Protein AF-A0A7X0MXD5-F1 (afdb_monomer_lite)

Foldseek 3Di:
DDPVVPVVVVVVVVVPVVVVVPPDPPLPVLLVLLVPQDQCLPPDPDPSSVVQVVVSVVQSVVCVVVSNDRQDHRQGDDLQDPPLPLSPDDADPDDDPVRLVVLVVVLVVLLVLLVVLQVVLVVCVVVVNPVVSLVSLVVNLVSLVVNLNSVVNNLSNLLVDPPPVVSLVVLVVVLVSLVVLLVVLQVVLVVCVVVVVLSSNLSSLQSNLSSLSSSLSSCVSVLVLVSNLVSLQSNLVSLVVQLVSDPDLVSNLSSLSSNLVSLCSSLVSVCSVPNGSPVSNVVSVVSVVVSHPDPDDDD

Secondary structure (DSSP, 8-state):
--THHHHHHHHHHHHHHHHGGG-----TTTHHHHTT-----TTS-HHHHHHHHHHHHHHHHHHHHTTT---S-----STT-TTSS-TT-PPPS---HHHHHHHHHHHHHHHHHHHHHHHHHHHHHHTT-HHHHHHHHHHHHHHHHHHHHHHHHHHHHHTT-S-HHHHHHHHHHHHHHHHHHHHHHHHHHHHHHHTT-HHHHHHHHHHHHHHHHHHHHHHHHTT-HHHHHHHHHHHHHHHHHHHHT---HHHHHHHHHHHHHHHHHHHHHHHHHHS--SHHHHHHHHHHHTTSPPPPPP-

Radius of gyration: 26.36 Å; chains: 1; bounding box: 80×55×88 Å

pLDDT: mean 74.37, std 17.74, range [36.28, 96.69]

Organism: NCBI:txid570281

Sequence (299 aa):
MSAQLRTALSLLQAGIFLALLNMPMAQAQDVQQCEKINCRCDGLWSTWGQACSEQENQLREQCVQNEGKISNYCRWQGQGAYPSVLGTLKPAKNFSAEQLEQARTAFQSKLWSMQQDFTSSQELYGQGDSKSAAALAKRVDRQADSAISQGLVLLAIHRQLEDEEARTAALAELRGALSDQENRFLAWSAAMGEQNNMKLSRRFSRYSGNQAEFQALLFDALGDFDSASRAWQRAANRAEQLMEASKKPRIWKFYRAQAASRYAKAATSERSLNGSGQGLAQQADDLWALSLPTPATPE

Structure (mmCIF, N/CA/C/O backbone):
data_AF-A0A7X0MXD5-F1
#
_entry.id   AF-A0A7X0MXD5-F1
#
loop_
_atom_site.group_PDB
_atom_site.id
_atom_site.type_symbol
_atom_site.label_atom_id
_atom_site.label_alt_id
_atom_site.label_comp_id
_atom_site.label_asym_id
_atom_site.label_entity_id
_atom_site.label_seq_id
_atom_site.pdbx_PDB_ins_code
_atom_site.Cartn_x
_atom_site.Cartn_y
_atom_site.Cartn_z
_atom_site.occupancy
_atom_site.B_iso_or_equiv
_atom_site.auth_seq_id
_atom_site.auth_comp_id
_atom_site.auth_asym_id
_atom_site.auth_atom_id
_atom_site.pdbx_PDB_model_num
ATOM 1 N N . MET A 1 1 ? 54.305 -29.314 63.984 1.00 50.69 1 MET A N 1
ATOM 2 C CA . MET A 1 1 ? 53.824 -29.334 62.580 1.00 50.69 1 MET A CA 1
ATOM 3 C C . MET A 1 1 ? 54.854 -28.617 61.716 1.00 50.69 1 MET A C 1
ATOM 5 O O . MET A 1 1 ? 55.430 -27.647 62.191 1.00 50.69 1 MET A O 1
ATOM 9 N N . SER A 1 2 ? 55.157 -29.130 60.523 1.00 46.72 2 SER A N 1
ATOM 10 C CA . SER A 1 2 ? 56.329 -28.740 59.719 1.00 46.72 2 SER A CA 1
ATOM 11 C C . SER A 1 2 ? 56.111 -27.488 58.854 1.00 46.72 2 SER A C 1
ATOM 13 O O . SER A 1 2 ? 55.003 -27.199 58.406 1.00 46.72 2 SER A O 1
ATOM 15 N N . ALA A 1 3 ? 57.193 -26.747 58.588 1.00 48.72 3 ALA A N 1
ATOM 16 C CA . ALA A 1 3 ? 57.152 -25.466 57.872 1.00 48.72 3 ALA A CA 1
ATOM 17 C C . ALA A 1 3 ? 56.725 -25.571 56.390 1.00 48.72 3 ALA A C 1
ATOM 19 O O . ALA A 1 3 ? 56.192 -24.609 55.840 1.00 48.72 3 ALA A O 1
ATOM 20 N N . GLN A 1 4 ? 56.899 -26.740 55.761 1.00 50.00 4 GLN A N 1
ATOM 21 C CA . GLN A 1 4 ? 56.574 -26.980 54.345 1.00 50.00 4 GLN A CA 1
ATOM 22 C C . GLN A 1 4 ? 55.077 -26.826 54.012 1.00 50.00 4 GLN A C 1
ATOM 24 O O . GLN A 1 4 ? 54.729 -26.565 52.866 1.00 50.00 4 GLN A O 1
ATOM 29 N N . LEU A 1 5 ? 54.186 -26.921 55.006 1.00 48.66 5 LEU A N 1
ATOM 30 C CA . LEU A 1 5 ? 52.739 -26.751 54.816 1.00 48.66 5 LEU A CA 1
ATOM 31 C C . LEU A 1 5 ? 52.294 -25.282 54.671 1.00 48.66 5 LEU A C 1
ATOM 33 O O . LEU A 1 5 ? 51.148 -25.035 54.307 1.00 48.66 5 LEU A O 1
ATOM 37 N N . ARG A 1 6 ? 53.167 -24.299 54.949 1.00 51.16 6 ARG A N 1
ATOM 38 C CA . ARG A 1 6 ? 52.810 -22.867 54.883 1.00 51.16 6 ARG A CA 1
ATOM 39 C C . ARG A 1 6 ? 53.096 -22.211 53.532 1.00 51.16 6 ARG A C 1
ATOM 41 O O . ARG A 1 6 ? 52.367 -21.305 53.153 1.00 51.16 6 ARG A O 1
ATOM 48 N N . THR A 1 7 ? 54.108 -22.661 52.791 1.00 52.09 7 THR A N 1
ATOM 49 C CA . THR A 1 7 ? 54.486 -22.067 51.492 1.00 52.09 7 THR A CA 1
ATOM 50 C C . THR A 1 7 ? 53.580 -22.488 50.335 1.00 52.09 7 THR A C 1
ATOM 52 O O . THR A 1 7 ? 53.394 -21.708 49.405 1.00 52.09 7 THR A O 1
ATOM 55 N N . ALA A 1 8 ? 52.970 -23.677 50.397 1.00 49.44 8 ALA A N 1
ATOM 56 C CA . ALA A 1 8 ? 52.051 -24.155 49.359 1.00 49.44 8 ALA A CA 1
ATOM 57 C C . ALA A 1 8 ? 50.755 -23.323 49.264 1.00 49.44 8 ALA A C 1
ATOM 59 O O . ALA A 1 8 ? 50.201 -23.166 48.179 1.00 49.44 8 ALA A O 1
ATOM 60 N N . LEU A 1 9 ? 50.282 -22.763 50.385 1.00 48.84 9 LEU A N 1
ATOM 61 C CA . LEU A 1 9 ? 49.015 -22.026 50.435 1.00 48.84 9 LEU A CA 1
ATOM 62 C C . LEU A 1 9 ? 49.131 -20.601 49.856 1.00 48.84 9 LEU A C 1
ATOM 64 O O . LEU A 1 9 ? 48.173 -20.088 49.281 1.00 48.84 9 LEU A O 1
ATOM 68 N N . SER A 1 10 ? 50.311 -19.978 49.955 1.00 50.03 10 SER A N 1
ATOM 69 C CA . SER A 1 10 ? 50.546 -18.589 49.528 1.00 50.03 10 SER A CA 1
ATOM 70 C C . SER A 1 10 ? 50.452 -18.382 48.012 1.00 50.03 10 SER A C 1
ATOM 72 O O . SER A 1 10 ? 50.005 -17.331 47.560 1.00 50.03 10 SER A O 1
ATOM 74 N N . LEU A 1 11 ? 50.852 -19.377 47.213 1.00 49.41 11 LEU A N 1
ATOM 75 C CA . LEU A 1 11 ? 50.828 -19.283 45.746 1.00 49.41 11 LEU A CA 1
ATOM 76 C C . LEU A 1 11 ? 49.406 -19.371 45.165 1.00 49.41 11 LEU A C 1
ATOM 78 O O . LEU A 1 11 ? 49.158 -18.875 44.068 1.00 49.41 11 LEU A O 1
ATOM 82 N N . LEU A 1 12 ? 48.459 -19.947 45.911 1.00 50.88 12 LEU A N 1
ATOM 83 C CA . LEU A 1 12 ? 47.083 -20.163 45.455 1.00 50.88 12 LEU A CA 1
ATOM 84 C C . LEU A 1 12 ? 46.217 -18.890 45.537 1.00 50.88 12 LEU A C 1
ATOM 86 O O . LEU A 1 12 ? 45.270 -18.747 44.770 1.00 50.88 12 LEU A O 1
ATOM 90 N N . GLN A 1 13 ? 46.567 -17.926 46.399 1.00 53.56 13 GLN A N 1
ATOM 91 C CA . GLN A 1 13 ? 45.859 -16.638 46.481 1.00 53.56 13 GLN A CA 1
ATOM 92 C C . GLN A 1 13 ? 46.282 -15.638 45.391 1.00 53.56 13 GLN A C 1
ATOM 94 O O . GLN A 1 13 ? 45.462 -14.830 44.957 1.00 53.56 13 GLN A O 1
ATOM 99 N N . ALA A 1 14 ? 47.526 -15.707 44.902 1.00 50.62 14 ALA A N 1
ATOM 100 C CA . ALA A 1 14 ? 48.030 -14.788 43.877 1.00 50.62 14 ALA A CA 1
ATOM 101 C C . ALA A 1 14 ? 47.388 -15.009 42.490 1.00 50.62 14 ALA A C 1
ATOM 103 O O . ALA A 1 14 ? 47.187 -14.052 41.745 1.00 50.62 14 ALA A O 1
ATOM 104 N N . GLY A 1 15 ? 47.030 -16.253 42.148 1.00 48.75 15 GLY A N 1
ATOM 105 C CA . GLY A 1 15 ? 46.443 -16.587 40.843 1.00 48.75 15 GLY A CA 1
ATOM 106 C C . GLY A 1 15 ? 44.996 -16.112 40.645 1.00 48.75 15 GLY A C 1
ATOM 107 O O . GLY A 1 15 ? 44.584 -15.861 39.516 1.00 48.75 15 GLY A O 1
ATOM 108 N N . ILE A 1 16 ? 44.223 -15.954 41.725 1.00 54.19 16 ILE A N 1
ATOM 109 C CA . ILE A 1 16 ? 42.775 -15.686 41.644 1.00 54.19 16 ILE A CA 1
ATOM 110 C C . ILE A 1 16 ? 42.481 -14.228 41.246 1.00 54.19 16 ILE A C 1
ATOM 112 O O . ILE A 1 16 ? 41.542 -13.970 40.495 1.00 54.19 16 ILE A O 1
ATOM 116 N N . PHE A 1 17 ? 43.304 -13.266 41.677 1.00 50.94 17 PHE A N 1
ATOM 117 C CA . PHE A 1 17 ? 43.063 -11.840 41.406 1.00 50.94 17 PHE A CA 1
ATOM 118 C C . PHE A 1 17 ? 43.271 -11.424 39.940 1.00 50.94 17 PHE A C 1
ATOM 120 O O . PHE A 1 17 ? 42.637 -10.475 39.485 1.00 50.94 17 PHE A O 1
ATOM 127 N N . LEU A 1 18 ? 44.104 -12.141 39.178 1.00 50.97 18 LEU A N 1
ATOM 128 C CA . LEU A 1 18 ? 44.342 -11.852 37.756 1.00 50.97 18 LEU A CA 1
ATOM 129 C C . LEU A 1 18 ? 43.263 -12.426 36.821 1.00 50.97 18 LEU A C 1
ATOM 131 O O . LEU A 1 18 ? 43.127 -11.953 35.695 1.00 50.97 18 LEU A O 1
ATOM 135 N N . ALA A 1 19 ? 42.452 -13.384 37.284 1.00 52.03 19 ALA A N 1
ATOM 136 C CA . ALA A 1 19 ? 41.344 -13.937 36.502 1.00 52.03 19 ALA A CA 1
ATOM 137 C C . ALA A 1 19 ? 40.127 -12.991 36.413 1.00 52.03 19 ALA A C 1
ATOM 139 O O . ALA A 1 19 ? 39.361 -13.061 35.455 1.00 52.03 19 ALA A O 1
ATOM 140 N N . LEU A 1 20 ? 39.951 -12.089 37.387 1.00 52.62 20 LEU A N 1
ATOM 141 C CA . LEU A 1 20 ? 38.765 -11.225 37.494 1.00 52.62 20 LEU A CA 1
ATOM 142 C C . LEU A 1 20 ? 38.843 -9.929 36.668 1.00 52.62 20 LEU A C 1
ATOM 144 O O . LEU A 1 20 ? 37.810 -9.323 36.399 1.00 52.62 20 LEU A O 1
ATOM 148 N N . LEU A 1 21 ? 40.036 -9.513 36.228 1.00 52.69 21 LEU A N 1
ATOM 149 C CA . LEU A 1 21 ? 40.219 -8.302 35.410 1.00 52.69 21 LEU A CA 1
ATOM 150 C C . LEU A 1 21 ? 40.026 -8.531 33.900 1.00 52.69 21 LEU A C 1
ATOM 152 O O . LEU A 1 21 ? 40.023 -7.568 33.141 1.00 52.69 21 LEU A O 1
ATOM 156 N N . ASN A 1 22 ? 39.824 -9.782 33.474 1.00 50.81 22 ASN A N 1
ATOM 157 C CA . ASN A 1 22 ? 39.543 -10.165 32.086 1.00 50.81 22 ASN A CA 1
ATOM 158 C C . ASN A 1 22 ? 38.105 -10.689 31.887 1.00 50.81 22 ASN A C 1
ATOM 160 O O . ASN A 1 22 ? 37.844 -11.448 30.955 1.00 50.81 22 ASN A O 1
ATOM 164 N N . MET A 1 23 ? 37.145 -10.257 32.715 1.00 52.44 23 MET A N 1
ATOM 165 C CA . MET A 1 23 ? 35.743 -10.266 32.284 1.00 52.44 23 MET A CA 1
ATOM 166 C C . MET A 1 23 ? 35.568 -9.212 31.177 1.00 52.44 23 MET A C 1
ATOM 168 O O . MET A 1 23 ? 35.753 -8.024 31.452 1.00 52.44 23 MET A O 1
ATOM 172 N N . PRO A 1 24 ? 35.222 -9.590 29.932 1.00 54.34 24 PRO A N 1
ATOM 173 C CA . PRO A 1 24 ? 34.975 -8.607 28.889 1.00 54.34 24 PRO A CA 1
ATOM 174 C C . PRO A 1 24 ? 33.714 -7.806 29.232 1.00 54.34 24 PRO A C 1
ATOM 176 O O . PRO A 1 24 ? 32.642 -8.383 29.408 1.00 54.34 24 PRO A O 1
ATOM 179 N N . MET A 1 25 ? 33.814 -6.473 29.268 1.00 50.66 25 MET A N 1
ATOM 180 C CA . MET A 1 25 ? 32.648 -5.577 29.331 1.00 50.66 25 MET A CA 1
ATOM 181 C C . MET A 1 25 ? 31.919 -5.535 27.977 1.00 50.66 25 MET A C 1
ATOM 183 O O . MET A 1 25 ? 31.857 -4.506 27.307 1.00 50.66 25 MET A O 1
ATOM 187 N N . ALA A 1 26 ? 31.397 -6.682 27.552 1.00 53.41 26 ALA A N 1
ATOM 188 C CA . ALA A 1 26 ? 30.556 -6.818 26.375 1.00 53.41 26 ALA A CA 1
ATOM 189 C C . ALA A 1 26 ? 29.066 -6.661 26.740 1.00 53.41 26 ALA A C 1
ATOM 191 O O . ALA A 1 26 ? 28.660 -6.846 27.884 1.00 53.41 26 ALA A O 1
ATOM 192 N N . GLN A 1 27 ? 28.246 -6.341 25.738 1.00 51.78 27 GLN A N 1
ATOM 193 C CA . GLN A 1 27 ? 26.778 -6.463 25.743 1.00 51.78 27 GLN A CA 1
ATOM 194 C C . GLN A 1 27 ? 25.940 -5.531 26.643 1.00 51.78 27 GLN A C 1
ATOM 196 O O . GLN A 1 27 ? 24.712 -5.607 26.622 1.00 51.78 27 GLN A O 1
ATOM 201 N N . ALA A 1 28 ? 26.536 -4.527 27.298 1.00 53.16 28 ALA A N 1
ATOM 202 C CA . ALA A 1 28 ? 25.763 -3.439 27.923 1.00 53.16 28 ALA A CA 1
ATOM 203 C C . ALA A 1 28 ? 24.952 -2.588 26.910 1.00 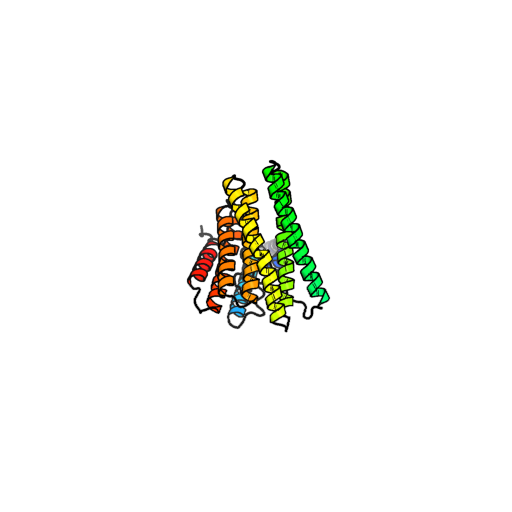53.16 28 ALA A C 1
ATOM 205 O O . ALA A 1 28 ? 23.983 -1.931 27.288 1.00 53.16 28 ALA A O 1
ATOM 206 N N . GLN A 1 29 ? 25.329 -2.592 25.624 1.00 53.44 29 GLN A N 1
ATOM 207 C CA . GLN A 1 29 ? 24.618 -1.872 24.553 1.00 53.44 29 GLN A CA 1
ATOM 208 C C . GLN A 1 29 ? 23.504 -2.698 23.887 1.00 53.44 29 GLN A C 1
ATOM 210 O O . GLN A 1 29 ? 22.590 -2.125 23.291 1.00 53.44 29 GLN A O 1
ATOM 215 N N . ASP A 1 30 ? 23.549 -4.025 24.003 1.00 53.88 30 ASP A N 1
ATOM 216 C CA . ASP A 1 30 ? 22.688 -4.927 23.233 1.00 53.88 30 ASP A CA 1
ATOM 217 C C . ASP A 1 30 ? 21.311 -5.119 23.887 1.00 53.88 30 ASP A C 1
ATOM 219 O O . ASP A 1 30 ? 20.291 -5.165 23.195 1.00 53.88 30 ASP A O 1
ATOM 223 N N . VAL A 1 31 ? 21.244 -5.078 25.224 1.00 55.50 31 VAL A N 1
ATOM 224 C CA . VAL A 1 31 ? 19.977 -5.082 25.987 1.00 55.50 31 VAL A CA 1
ATOM 225 C C . VAL A 1 31 ? 19.062 -3.921 25.557 1.00 55.50 31 VAL A C 1
ATOM 227 O O . VAL A 1 31 ? 17.863 -4.115 25.349 1.00 55.50 31 VAL A O 1
ATOM 230 N N . GLN A 1 32 ? 19.633 -2.739 25.284 1.00 59.31 32 GLN A N 1
ATOM 231 C CA . GLN A 1 32 ? 18.893 -1.570 24.788 1.00 59.31 32 GLN A CA 1
ATOM 232 C C . GLN A 1 32 ? 18.328 -1.734 23.362 1.00 59.31 32 GLN A C 1
ATOM 234 O O . GLN A 1 32 ? 17.568 -0.871 22.910 1.00 59.31 32 GLN A O 1
ATOM 239 N N . GLN A 1 33 ? 18.689 -2.770 22.594 1.00 55.94 33 GLN A N 1
ATOM 240 C CA . GLN A 1 33 ? 17.965 -3.101 21.354 1.00 55.94 33 GLN A CA 1
ATOM 241 C C . GLN A 1 33 ? 16.697 -3.910 21.644 1.00 55.94 33 GLN A C 1
ATOM 243 O O . GLN A 1 33 ? 15.671 -3.682 21.005 1.00 55.94 33 GLN A O 1
ATOM 248 N N . CYS A 1 34 ? 16.723 -4.769 22.660 1.00 63.56 34 CYS A N 1
ATOM 249 C CA . CYS A 1 34 ? 15.601 -5.629 23.032 1.00 63.56 34 CYS A CA 1
ATOM 250 C C . CYS A 1 34 ? 14.505 -4.879 23.794 1.00 63.56 34 CYS A C 1
ATOM 252 O O . CYS A 1 34 ? 13.320 -5.156 23.615 1.00 63.56 34 CYS A O 1
ATOM 254 N N . GLU A 1 35 ? 14.868 -3.839 24.547 1.00 68.38 35 GLU A N 1
ATOM 255 C CA . GLU A 1 35 ? 13.908 -2.901 25.145 1.00 68.38 35 GLU A CA 1
ATOM 256 C C . GLU A 1 35 ? 12.990 -2.225 24.104 1.00 68.38 35 GLU A C 1
ATOM 258 O O . GLU A 1 35 ? 11.861 -1.853 24.430 1.00 68.38 35 GLU A O 1
ATOM 263 N N . LYS A 1 36 ? 13.428 -2.125 22.838 1.00 57.16 36 LYS A N 1
ATOM 264 C CA . LYS A 1 36 ? 12.690 -1.484 21.731 1.00 57.16 36 LYS A CA 1
ATOM 265 C C . LYS A 1 36 ? 11.670 -2.401 21.043 1.00 57.16 36 LYS A C 1
ATOM 267 O O . LYS A 1 36 ? 10.926 -1.931 20.183 1.00 57.16 36 LYS A O 1
ATOM 272 N N . ILE A 1 37 ? 11.618 -3.685 21.398 1.00 56.34 37 ILE A N 1
ATOM 273 C CA . ILE A 1 37 ? 10.599 -4.619 20.906 1.00 56.34 37 ILE A CA 1
ATOM 274 C C . ILE A 1 37 ? 9.290 -4.323 21.635 1.00 56.34 37 ILE A C 1
ATOM 276 O O . ILE A 1 37 ? 9.164 -4.623 22.814 1.00 56.34 37 ILE A O 1
ATOM 280 N N . ASN A 1 38 ? 8.322 -3.721 20.943 1.00 62.22 38 ASN A N 1
ATOM 281 C CA . ASN A 1 38 ? 7.012 -3.406 21.505 1.00 62.22 38 ASN A CA 1
ATOM 282 C C . ASN A 1 38 ? 5.904 -3.697 20.482 1.00 62.22 38 ASN A C 1
ATOM 284 O O . ASN A 1 38 ? 5.914 -3.154 19.376 1.00 62.22 38 ASN A O 1
ATOM 288 N N . CYS A 1 39 ? 4.963 -4.559 20.859 1.00 59.28 39 CYS A N 1
ATOM 289 C CA . CYS A 1 39 ? 3.864 -5.054 20.037 1.00 59.28 39 CYS A CA 1
ATOM 290 C C . CYS A 1 39 ? 2.555 -4.273 20.242 1.00 59.28 39 CYS A C 1
ATOM 292 O O . CYS A 1 39 ? 1.627 -4.454 19.458 1.00 59.28 39 CYS A O 1
ATOM 294 N N . ARG A 1 40 ? 2.504 -3.356 21.226 1.00 47.84 40 ARG A N 1
ATOM 295 C CA . ARG A 1 40 ? 1.371 -2.442 21.502 1.00 47.84 40 ARG A CA 1
ATOM 296 C C . ARG A 1 40 ? 0.052 -3.170 21.771 1.00 47.84 40 ARG A C 1
ATOM 298 O O . ARG A 1 40 ? -0.955 -2.946 21.106 1.00 47.84 40 ARG A O 1
ATOM 305 N N . CYS A 1 41 ? 0.085 -4.026 22.780 1.00 52.88 41 CYS A N 1
ATOM 306 C CA . CYS A 1 41 ? -1.023 -4.898 23.154 1.00 52.88 41 CYS A CA 1
ATOM 307 C C . CYS A 1 41 ? -2.146 -4.170 23.918 1.00 52.88 41 CYS A C 1
ATOM 309 O O . CYS A 1 41 ? -3.293 -4.619 23.916 1.00 52.88 41 CYS A O 1
ATOM 311 N N . ASP A 1 42 ? -1.835 -3.014 24.512 1.00 43.62 42 ASP A N 1
ATOM 312 C CA . ASP A 1 42 ? -2.795 -2.141 25.190 1.00 43.62 42 ASP A CA 1
ATOM 313 C C . ASP A 1 42 ? -3.849 -1.603 24.210 1.00 43.62 42 ASP A C 1
ATOM 315 O O . ASP A 1 42 ? -3.552 -0.800 23.321 1.00 43.62 42 ASP A O 1
ATOM 319 N N . GLY A 1 43 ? -5.101 -2.027 24.396 1.00 37.28 43 GLY A N 1
ATOM 320 C CA . GLY A 1 43 ? -6.228 -1.695 23.516 1.00 37.28 43 GLY A CA 1
ATOM 321 C C . GLY A 1 43 ? -6.741 -2.869 22.677 1.00 37.28 43 GLY A C 1
ATOM 322 O O . GLY A 1 43 ? -7.771 -2.729 22.021 1.00 37.28 43 GLY A O 1
ATOM 323 N N . LEU A 1 44 ? -6.088 -4.035 22.725 1.00 43.53 44 LEU A N 1
ATOM 324 C CA . LEU A 1 44 ? -6.661 -5.283 22.220 1.00 43.53 44 LEU A CA 1
ATOM 325 C C . LEU A 1 44 ? -7.613 -5.889 23.263 1.00 43.53 44 LEU A C 1
ATOM 327 O O . LEU A 1 44 ? -7.275 -6.021 24.438 1.00 43.53 44 LEU A O 1
ATOM 331 N N . TRP A 1 45 ? -8.811 -6.279 22.827 1.00 37.56 45 TRP A N 1
ATOM 332 C CA . TRP A 1 45 ? -9.824 -6.912 23.674 1.00 37.56 45 TRP A CA 1
ATOM 333 C C . TRP A 1 45 ? -9.403 -8.282 24.240 1.00 37.56 45 TRP A C 1
ATOM 335 O O . TRP A 1 45 ? -8.847 -9.125 23.532 1.00 37.56 45 TRP A O 1
ATOM 345 N N . SER A 1 46 ? -9.710 -8.484 25.528 1.00 53.06 46 SER A N 1
ATOM 346 C CA . SER A 1 46 ? -9.602 -9.743 26.285 1.00 53.06 46 SER A CA 1
ATOM 347 C C . SER A 1 46 ? -8.366 -10.600 25.951 1.00 53.06 46 SER A C 1
ATOM 349 O O . SER A 1 46 ? -7.240 -10.218 26.270 1.00 53.06 46 SER A O 1
ATOM 351 N N . THR A 1 47 ? -8.557 -11.765 25.330 1.00 41.22 47 THR A N 1
ATOM 352 C CA . THR A 1 47 ? -7.506 -12.765 25.079 1.00 41.22 47 THR A CA 1
ATOM 353 C C . THR A 1 47 ? -6.448 -12.298 24.077 1.00 41.22 47 THR A C 1
ATOM 355 O O . THR A 1 47 ? -5.307 -12.757 24.136 1.00 41.22 47 THR A O 1
ATOM 358 N N . TRP A 1 48 ? -6.781 -11.350 23.195 1.00 43.97 48 TRP A N 1
ATOM 359 C CA . TRP A 1 48 ? -5.844 -10.806 22.206 1.00 43.97 48 TRP A CA 1
ATOM 360 C C . TRP A 1 48 ? -4.800 -9.882 22.836 1.00 43.97 48 TRP A C 1
ATOM 362 O O . TRP A 1 48 ? -3.665 -9.848 22.366 1.00 43.97 48 TRP A O 1
ATOM 372 N N . GLY A 1 49 ? -5.154 -9.175 23.916 1.00 50.03 49 GLY A N 1
ATOM 373 C CA . GLY A 1 49 ? -4.198 -8.388 24.699 1.00 50.03 49 GLY A CA 1
ATOM 374 C C . GLY A 1 49 ? -3.164 -9.279 25.386 1.00 50.03 49 GLY A C 1
ATOM 375 O O . GLY A 1 49 ? -1.966 -9.039 25.254 1.00 50.03 49 GLY A O 1
ATOM 376 N N . GLN A 1 50 ? -3.613 -10.356 26.040 1.00 54.22 50 GLN A N 1
ATOM 377 C CA . GLN A 1 50 ? -2.725 -11.302 26.722 1.00 54.22 50 GLN A CA 1
ATOM 378 C C . GLN A 1 50 ? -1.750 -11.988 25.751 1.00 54.22 50 GLN A C 1
ATOM 380 O O . GLN A 1 50 ? -0.539 -11.883 25.937 1.00 54.22 50 GLN A O 1
ATOM 385 N N . ALA A 1 51 ? -2.253 -12.620 24.687 1.00 47.62 51 ALA A N 1
ATOM 386 C CA . ALA A 1 51 ? -1.413 -13.344 23.729 1.00 47.62 51 ALA A CA 1
ATOM 387 C C . ALA A 1 51 ? -0.445 -12.421 22.960 1.00 47.62 51 ALA A C 1
ATOM 389 O O . ALA A 1 51 ? 0.672 -12.817 22.626 1.00 47.62 51 ALA A O 1
ATOM 390 N N . CYS A 1 52 ? -0.830 -11.161 22.722 1.00 56.91 52 CYS A N 1
ATOM 391 C CA . CYS A 1 52 ? 0.088 -10.149 22.206 1.00 56.91 52 CYS A CA 1
ATOM 392 C C . CYS A 1 52 ? 1.225 -9.853 23.201 1.00 56.91 52 CYS A C 1
ATOM 394 O O . CYS A 1 52 ? 2.385 -9.808 22.790 1.00 56.91 52 CYS A O 1
ATOM 396 N N . SER A 1 53 ? 0.923 -9.673 24.492 1.00 67.88 53 SER A N 1
ATOM 397 C CA . SER A 1 53 ? 1.928 -9.354 25.519 1.00 67.88 53 SER A CA 1
ATOM 398 C C . SER A 1 53 ? 2.877 -10.524 25.784 1.00 67.88 53 SER A C 1
ATOM 400 O O . SER A 1 53 ? 4.082 -10.324 25.925 1.00 67.88 53 SER A O 1
ATOM 402 N N . GLU A 1 54 ? 2.364 -11.755 25.778 1.00 65.44 54 GLU A N 1
ATOM 403 C CA . GLU A 1 54 ? 3.175 -12.979 25.824 1.00 65.44 54 GLU A CA 1
ATOM 404 C C . GLU A 1 54 ? 4.121 -13.056 24.613 1.00 65.44 54 GLU A C 1
ATOM 406 O O . GLU A 1 54 ? 5.315 -13.323 24.771 1.00 65.44 54 GLU A O 1
ATOM 411 N N . GLN A 1 55 ? 3.632 -12.718 23.412 1.00 61.69 55 GLN A N 1
ATOM 412 C CA . GLN A 1 55 ? 4.469 -12.643 22.216 1.00 61.69 55 GLN A CA 1
ATOM 413 C C . GLN A 1 55 ? 5.504 -11.504 22.284 1.00 61.69 55 GLN A C 1
ATOM 415 O O . GLN A 1 55 ? 6.630 -11.713 21.832 1.00 61.69 55 GLN A O 1
ATOM 420 N N . GLU A 1 56 ? 5.172 -10.332 22.842 1.00 67.88 56 GLU A N 1
ATOM 421 C CA . GLU A 1 56 ? 6.120 -9.225 23.057 1.00 67.88 56 GLU A CA 1
ATOM 422 C C . GLU A 1 56 ? 7.268 -9.658 23.975 1.00 67.88 56 GLU A C 1
ATOM 424 O O . GLU A 1 56 ? 8.437 -9.498 23.619 1.00 67.88 56 GLU A O 1
ATOM 429 N N . ASN A 1 57 ? 6.942 -10.266 25.116 1.00 81.19 57 ASN A N 1
ATOM 430 C CA . ASN A 1 57 ? 7.924 -10.721 26.098 1.00 81.19 57 ASN A CA 1
ATOM 431 C C . ASN A 1 57 ? 8.846 -11.803 25.520 1.00 81.19 57 ASN A C 1
ATOM 433 O O . ASN A 1 57 ? 10.066 -11.661 25.589 1.00 81.19 57 ASN A O 1
ATOM 437 N N . GLN A 1 58 ? 8.293 -12.804 24.830 1.00 67.62 58 GLN A N 1
ATOM 438 C CA . GLN A 1 58 ? 9.092 -13.843 24.174 1.00 67.62 58 GLN A CA 1
ATOM 439 C C . GLN A 1 58 ? 10.056 -13.266 23.115 1.00 67.62 58 GLN A C 1
ATOM 441 O O . GLN A 1 58 ? 11.178 -13.747 22.959 1.00 67.62 58 GLN A O 1
ATOM 446 N N . LEU A 1 59 ? 9.654 -12.215 22.390 1.00 64.69 59 LEU A N 1
ATOM 447 C CA . LEU A 1 59 ? 10.520 -11.538 21.418 1.00 64.69 59 LEU A CA 1
ATOM 448 C C . LEU A 1 59 ? 11.632 -10.721 22.101 1.00 64.69 59 LEU A C 1
ATOM 450 O O . LEU A 1 59 ? 12.764 -10.713 21.611 1.00 64.69 59 LEU A O 1
ATOM 454 N N . ARG A 1 60 ? 11.339 -10.072 23.238 1.00 77.81 60 ARG A N 1
ATOM 455 C CA . ARG A 1 60 ? 12.341 -9.394 24.083 1.00 77.81 60 ARG A CA 1
ATOM 456 C C . ARG A 1 60 ? 13.388 -10.391 24.592 1.00 77.81 60 ARG A C 1
ATOM 458 O O . ARG A 1 60 ? 14.581 -10.151 24.418 1.00 77.81 60 ARG A O 1
ATOM 465 N N . GLU A 1 61 ? 12.953 -11.525 25.139 1.00 80.50 61 GLU A N 1
ATOM 466 C CA . GLU A 1 61 ? 13.819 -12.611 25.625 1.00 80.50 61 GLU A CA 1
ATOM 467 C C . GLU A 1 61 ? 14.707 -13.187 24.513 1.00 80.50 61 GLU A C 1
ATOM 469 O O . GLU A 1 61 ? 15.929 -13.248 24.665 1.00 80.50 61 GLU A O 1
ATOM 474 N N . GLN A 1 62 ? 14.116 -13.537 23.362 1.00 66.56 62 GLN A N 1
ATOM 475 C CA . GLN A 1 62 ? 14.862 -14.036 22.202 1.00 66.56 62 GLN A CA 1
ATOM 476 C C . GLN A 1 62 ? 15.904 -13.025 21.715 1.00 66.56 62 GLN A C 1
ATOM 478 O O . GLN A 1 62 ? 17.004 -13.422 21.345 1.00 66.56 62 GLN A O 1
ATOM 483 N N . CYS A 1 63 ? 15.598 -11.728 21.724 1.00 75.69 63 CYS A N 1
ATOM 484 C CA . CYS A 1 63 ? 16.562 -10.698 21.350 1.00 75.69 63 CYS A CA 1
ATOM 485 C C . CYS A 1 63 ? 17.765 -10.647 22.306 1.00 75.69 63 CYS A C 1
ATOM 487 O O . CYS A 1 63 ? 18.900 -10.559 21.838 1.00 75.69 63 CYS A O 1
ATOM 489 N N . VAL A 1 64 ? 17.544 -10.750 23.625 1.00 83.00 64 VAL A N 1
ATOM 490 C CA . VAL A 1 64 ? 18.639 -10.748 24.615 1.00 83.00 64 VAL A CA 1
ATOM 491 C C . VAL A 1 64 ? 19.522 -11.984 24.425 1.00 83.00 64 VAL A C 1
ATOM 493 O O . VAL A 1 64 ? 20.743 -11.865 24.378 1.00 83.00 64 VAL A O 1
ATOM 496 N N . GLN A 1 65 ? 18.913 -13.153 24.207 1.00 78.81 65 GLN A N 1
ATOM 497 C CA . GLN A 1 65 ? 19.623 -14.403 23.903 1.00 78.81 65 GLN A CA 1
ATOM 498 C C . GLN A 1 65 ? 20.390 -14.366 22.566 1.00 78.81 65 GLN A C 1
ATOM 500 O O . GLN A 1 65 ? 21.353 -15.106 22.395 1.00 78.81 65 GLN A O 1
ATOM 505 N N . ASN A 1 66 ? 19.991 -13.504 21.624 1.00 72.19 66 ASN A N 1
ATOM 506 C CA . ASN A 1 66 ? 20.646 -13.307 20.326 1.00 72.19 66 ASN A CA 1
ATOM 507 C C . ASN A 1 66 ? 21.583 -12.078 20.306 1.00 72.19 66 ASN A C 1
ATOM 509 O O . ASN A 1 66 ? 21.812 -11.501 19.244 1.00 72.19 66 ASN A O 1
ATOM 513 N N . GLU A 1 67 ? 22.136 -11.658 21.450 1.00 81.38 67 GLU A N 1
ATOM 514 C CA . GLU A 1 67 ? 23.092 -10.537 21.536 1.00 81.38 67 GLU A CA 1
ATOM 515 C C . GLU A 1 67 ? 22.526 -9.233 20.929 1.00 81.38 67 GLU A C 1
ATOM 517 O O . GLU A 1 67 ? 23.136 -8.606 20.061 1.00 81.38 67 GLU A O 1
ATOM 522 N N . GLY A 1 68 ? 21.290 -8.873 21.294 1.00 62.56 68 GLY A N 1
ATOM 523 C CA . GLY A 1 68 ? 20.597 -7.680 20.786 1.00 62.56 68 GLY A CA 1
ATOM 524 C C . GLY A 1 68 ? 19.971 -7.842 19.395 1.00 62.56 68 GLY A C 1
ATOM 525 O O . GLY A 1 68 ? 19.186 -6.996 18.959 1.00 62.56 68 GLY A O 1
ATOM 526 N N . LYS A 1 69 ? 20.277 -8.927 18.672 1.00 64.44 69 LYS A N 1
ATOM 527 C CA . LYS A 1 69 ? 19.862 -9.113 17.274 1.00 64.44 69 LYS A CA 1
ATOM 528 C C . LYS A 1 69 ? 18.411 -9.588 17.215 1.00 64.44 69 LYS A C 1
ATOM 530 O O . LYS A 1 69 ? 18.108 -10.762 17.414 1.00 64.44 69 LYS A O 1
ATOM 535 N N . ILE A 1 70 ? 17.513 -8.663 16.880 1.00 55.41 70 ILE A N 1
ATOM 536 C CA . ILE A 1 70 ? 16.081 -8.926 16.675 1.00 55.41 70 ILE A CA 1
ATOM 537 C C . ILE A 1 70 ? 15.891 -9.962 15.550 1.00 55.41 70 ILE A C 1
ATOM 539 O O . ILE A 1 70 ? 16.046 -9.651 14.366 1.00 55.41 70 ILE A O 1
ATOM 543 N N . SER A 1 71 ? 15.559 -11.197 15.930 1.00 50.12 71 SER A N 1
ATOM 544 C CA . SER A 1 71 ? 15.437 -12.363 15.041 1.00 50.12 71 SER A CA 1
ATOM 545 C C . SER A 1 71 ? 14.025 -12.569 14.473 1.00 50.12 71 SER A C 1
ATOM 547 O O . SER A 1 71 ? 13.875 -13.110 13.377 1.00 50.12 71 SER A O 1
ATOM 549 N N . ASN A 1 72 ? 13.002 -12.103 15.194 1.00 48.12 72 ASN A N 1
ATOM 550 C CA . ASN A 1 72 ? 11.576 -12.239 14.889 1.00 48.12 72 ASN A CA 1
ATOM 551 C C . ASN A 1 72 ? 10.833 -10.906 15.144 1.00 48.12 72 ASN A C 1
ATOM 553 O O . ASN A 1 72 ? 11.392 -9.975 15.721 1.00 48.12 72 ASN A O 1
ATOM 557 N N . TYR A 1 73 ? 9.565 -10.807 14.728 1.00 55.22 73 TYR A N 1
ATOM 558 C CA . TYR A 1 73 ? 8.738 -9.598 14.867 1.00 55.22 73 TYR A CA 1
ATOM 559 C C . TYR A 1 73 ? 7.354 -9.911 15.453 1.00 55.22 73 TYR A C 1
ATOM 561 O O . TYR A 1 73 ? 6.861 -11.031 15.326 1.00 55.22 73 TYR A O 1
ATOM 569 N N . CYS A 1 74 ? 6.712 -8.898 16.043 1.00 54.34 74 CYS A N 1
ATOM 570 C CA . CYS A 1 74 ? 5.342 -8.963 16.555 1.00 54.34 74 CYS A CA 1
ATOM 571 C C . CYS A 1 74 ? 4.365 -9.460 15.477 1.00 54.34 74 CYS A C 1
ATOM 573 O O . CYS A 1 74 ? 4.228 -8.833 14.426 1.00 54.34 74 CYS A O 1
ATOM 575 N N . ARG A 1 75 ? 3.694 -10.590 15.735 1.00 46.41 75 ARG A N 1
ATOM 576 C CA . ARG A 1 75 ? 2.821 -11.263 14.756 1.00 46.41 75 ARG A CA 1
ATOM 577 C C . ARG A 1 75 ? 1.349 -10.854 14.813 1.00 46.41 75 ARG A C 1
ATOM 579 O O . ARG A 1 75 ? 0.673 -10.951 13.795 1.00 46.41 75 ARG A O 1
ATOM 586 N N . TRP A 1 76 ? 0.834 -10.482 15.984 1.00 45.34 76 TRP A N 1
ATOM 587 C CA . TRP A 1 76 ? -0.613 -10.400 16.216 1.00 45.34 76 TRP A CA 1
ATOM 588 C C . TRP A 1 76 ? -1.194 -9.035 15.835 1.00 45.34 76 TRP A C 1
ATOM 590 O O . TRP A 1 76 ? -0.574 -7.996 16.051 1.00 45.34 76 TRP A O 1
ATOM 600 N N . GLN A 1 77 ? -2.368 -9.058 15.198 1.00 48.34 77 GLN A N 1
ATOM 601 C CA . GLN A 1 77 ? -2.924 -7.919 14.468 1.00 48.34 77 GLN A CA 1
ATOM 602 C C . GLN A 1 77 ? -4.417 -7.732 14.762 1.00 48.34 77 GLN A C 1
ATOM 604 O O . GLN A 1 77 ? -5.213 -8.636 14.532 1.00 48.34 77 GLN A O 1
ATOM 609 N N . GLY A 1 78 ? -4.803 -6.526 15.185 1.00 36.28 78 GLY A N 1
ATOM 610 C CA . GLY A 1 78 ? -6.107 -5.964 14.815 1.00 36.28 78 GLY A CA 1
ATOM 611 C C . GLY A 1 78 ? -6.034 -5.304 13.428 1.00 36.28 78 GLY A C 1
ATOM 612 O O . GLY A 1 78 ? -4.990 -5.358 12.773 1.00 36.28 78 GLY A O 1
ATOM 613 N N . GLN A 1 79 ? -7.092 -4.594 13.011 1.00 37.62 79 GLN A N 1
ATOM 614 C CA . GLN A 1 79 ? -7.176 -3.870 11.720 1.00 37.62 79 GLN A CA 1
ATOM 615 C C . GLN A 1 79 ? -5.897 -3.067 11.345 1.00 37.62 79 GLN A C 1
ATOM 617 O O . GLN A 1 79 ? -5.541 -2.966 10.170 1.00 37.62 79 GLN A O 1
ATOM 622 N N . GLY A 1 80 ? -5.179 -2.503 12.329 1.00 39.41 80 GLY A N 1
ATOM 623 C CA . GLY A 1 80 ? -4.116 -1.507 12.120 1.00 39.41 80 GLY A CA 1
ATOM 624 C C . GLY A 1 80 ? -2.641 -1.953 12.131 1.00 39.41 80 GLY A C 1
ATOM 625 O O . GLY A 1 80 ? -1.780 -1.081 12.051 1.00 39.41 80 GLY A O 1
ATOM 626 N N . ALA A 1 81 ? -2.284 -3.237 12.259 1.00 36.47 81 ALA A N 1
ATOM 627 C CA . ALA A 1 81 ? -0.878 -3.617 12.518 1.00 36.47 81 ALA A CA 1
ATOM 628 C C . ALA A 1 81 ? 0.027 -3.751 11.263 1.00 36.47 81 ALA A C 1
ATOM 630 O O . ALA A 1 81 ? -0.401 -4.269 10.230 1.00 36.47 81 ALA A O 1
ATOM 631 N N . TYR A 1 82 ? 1.305 -3.343 11.374 1.00 38.66 82 TYR A N 1
ATOM 632 C CA . TYR A 1 82 ? 2.372 -3.600 10.379 1.00 38.66 82 TYR A CA 1
ATOM 633 C C . TYR A 1 82 ? 2.918 -5.050 10.507 1.00 38.66 82 TYR A C 1
ATOM 635 O O . TYR A 1 82 ? 2.761 -5.630 11.581 1.00 38.66 82 TYR A O 1
ATOM 643 N N . PRO A 1 83 ? 3.489 -5.704 9.459 1.00 37.56 83 PRO A N 1
ATOM 644 C CA . PRO A 1 83 ? 4.238 -5.161 8.316 1.00 37.56 83 PRO A CA 1
ATOM 645 C C . PRO A 1 83 ? 3.435 -4.851 7.040 1.00 37.56 83 PRO A C 1
ATOM 647 O O . PRO A 1 83 ? 4.006 -4.325 6.079 1.00 37.56 83 PRO A O 1
ATOM 650 N N . SER A 1 84 ? 2.117 -5.054 7.047 1.00 40.38 84 SER A N 1
ATOM 651 C CA . SER A 1 84 ? 1.178 -4.111 6.416 1.00 40.38 84 SER A CA 1
ATOM 652 C C . SER A 1 84 ? 1.224 -2.793 7.198 1.00 40.38 84 SER A C 1
ATOM 654 O O . SER A 1 84 ? 0.253 -2.494 7.903 1.00 40.38 84 SER A O 1
ATOM 656 N N . VAL A 1 85 ? 2.444 -2.156 7.165 1.00 39.44 85 VAL A N 1
ATOM 657 C CA . VAL A 1 85 ? 3.739 0.327 7.868 1.00 39.44 85 VAL A CA 1
ATOM 658 C C . VAL A 1 85 ? 3.067 1.529 8.716 1.00 39.44 85 VAL A C 1
ATOM 660 O O . VAL A 1 85 ? 3.328 1.643 9.914 1.00 39.44 85 VAL A O 1
ATOM 663 N N . LEU A 1 86 ? 2.249 2.383 8.069 1.00 42.69 86 LEU A N 1
ATOM 664 C CA . LEU A 1 86 ? 1.028 3.122 8.455 1.00 42.69 86 LEU A CA 1
ATOM 665 C C . LEU A 1 86 ? 0.387 2.901 9.856 1.00 42.69 86 LEU A C 1
ATOM 667 O O . LEU A 1 86 ? -0.448 3.698 10.271 1.00 42.69 86 LEU A O 1
ATOM 671 N N . GLY A 1 87 ? 0.735 1.861 10.614 1.00 38.81 87 GLY A N 1
ATOM 672 C CA . GLY A 1 87 ? 0.136 1.489 11.905 1.00 38.81 87 GLY A CA 1
ATOM 673 C C . GLY A 1 87 ? 0.573 2.332 13.113 1.00 38.81 87 GLY A C 1
ATOM 674 O O . GLY A 1 87 ? 0.578 1.837 14.240 1.00 38.81 87 GLY A O 1
ATOM 675 N N . THR A 1 88 ? 1.015 3.577 12.911 1.00 40.16 88 THR A N 1
ATOM 676 C CA . THR A 1 88 ? 1.671 4.394 13.954 1.00 40.16 88 THR A CA 1
ATOM 677 C C . THR A 1 88 ? 0.887 5.623 14.410 1.00 40.16 88 THR A C 1
ATOM 679 O O . THR A 1 88 ? 1.210 6.168 15.469 1.00 40.16 88 THR A O 1
ATOM 682 N N . LEU A 1 89 ? -0.144 6.045 13.673 1.00 41.94 89 LEU A N 1
ATOM 683 C CA . LEU A 1 89 ? -0.901 7.264 13.964 1.00 41.94 89 LEU A CA 1
ATOM 684 C C . LEU A 1 89 ? -1.936 7.056 15.077 1.00 41.94 89 LEU A C 1
ATOM 686 O O . LEU A 1 89 ? -3.046 6.583 14.846 1.00 41.94 89 LEU A O 1
ATOM 690 N N . LYS A 1 90 ? -1.584 7.491 16.292 1.00 44.50 90 LYS A N 1
ATOM 691 C CA . LYS A 1 90 ? -2.584 7.863 17.300 1.00 44.50 90 LYS A CA 1
ATOM 692 C C . LYS A 1 90 ? -3.188 9.218 16.887 1.00 44.50 90 LYS A C 1
ATOM 694 O O . LYS A 1 90 ? -2.405 10.142 16.661 1.00 44.50 90 LYS A O 1
AT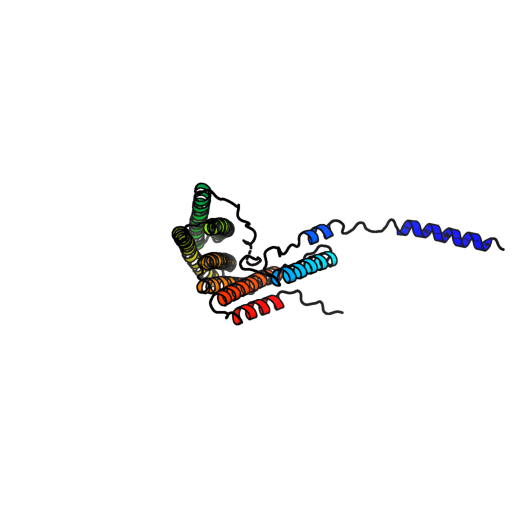OM 699 N N . PRO A 1 91 ? -4.521 9.371 16.791 1.00 46.59 91 PRO A N 1
ATOM 700 C CA . PRO A 1 91 ? -5.129 10.667 16.503 1.00 46.59 91 PRO A CA 1
ATOM 701 C C . PRO A 1 91 ? -4.801 11.691 17.599 1.00 46.59 91 PRO A C 1
ATOM 703 O O . PRO A 1 91 ? -4.745 11.340 18.782 1.00 46.59 91 PRO A O 1
ATOM 706 N N . ALA A 1 92 ? -4.663 12.966 17.228 1.00 50.94 92 ALA A N 1
ATOM 707 C CA . ALA A 1 92 ? -4.878 14.041 18.193 1.00 50.94 92 ALA A CA 1
ATOM 708 C C . ALA A 1 92 ? -6.353 14.011 18.638 1.00 50.94 92 ALA A C 1
ATOM 710 O O . ALA A 1 92 ? -7.225 13.576 17.884 1.00 50.94 92 ALA A O 1
ATOM 711 N N . LYS A 1 93 ? -6.644 14.425 19.878 1.00 54.81 93 LYS A N 1
ATOM 712 C CA . LYS A 1 93 ? -8.005 14.293 20.433 1.00 54.81 93 LYS A CA 1
ATOM 713 C C . LYS A 1 93 ? -9.024 15.298 19.891 1.00 54.81 93 LYS A C 1
ATOM 715 O O . LYS A 1 93 ? -10.206 15.056 20.069 1.00 54.81 93 LYS A O 1
ATOM 720 N N . ASN A 1 94 ? -8.569 16.376 19.256 1.00 65.81 94 ASN A N 1
ATOM 721 C CA . ASN A 1 94 ? -9.391 17.340 18.531 1.00 65.81 94 ASN A CA 1
ATOM 722 C C . ASN A 1 94 ? -8.605 17.789 17.292 1.00 65.81 94 ASN A C 1
ATOM 724 O O . ASN A 1 94 ? -7.404 18.046 17.408 1.00 65.81 94 ASN A O 1
ATOM 728 N N . PHE A 1 95 ? -9.282 17.945 16.157 1.00 72.19 95 PHE A N 1
ATOM 729 C CA . PHE A 1 95 ? -8.766 18.634 14.974 1.00 72.19 95 PHE A CA 1
ATOM 730 C C . PHE A 1 95 ? -9.737 19.756 14.594 1.00 72.19 95 PHE A C 1
ATOM 732 O O . PHE A 1 95 ? -10.951 19.569 14.665 1.00 72.19 95 PHE A O 1
ATOM 739 N N . SER A 1 96 ? -9.227 20.921 14.194 1.00 80.94 96 SER A N 1
ATOM 740 C CA . SER A 1 96 ? -10.078 21.983 13.645 1.00 80.94 96 SER A CA 1
ATOM 741 C C . SER A 1 96 ? -10.483 21.681 12.195 1.00 80.94 96 SER A C 1
ATOM 743 O O . SER A 1 96 ? -9.790 20.950 11.483 1.00 80.94 96 SER A O 1
ATOM 745 N N . ALA A 1 97 ? -11.569 22.298 11.716 1.00 81.25 97 ALA A N 1
ATOM 746 C CA . ALA A 1 97 ? -11.950 22.231 10.300 1.00 81.25 97 ALA A CA 1
ATOM 747 C C . ALA A 1 97 ? -10.827 22.739 9.369 1.00 81.25 97 ALA A C 1
ATOM 749 O O . ALA A 1 97 ? -10.620 22.199 8.286 1.00 81.25 97 ALA A O 1
ATOM 750 N N . GLU A 1 98 ? -10.047 23.723 9.828 1.00 84.12 98 GLU A N 1
ATOM 751 C CA . GLU A 1 98 ? -8.854 24.207 9.128 1.00 84.12 98 GLU A CA 1
ATOM 752 C C . GLU A 1 98 ? -7.777 23.115 9.018 1.00 84.12 98 GLU A C 1
ATOM 754 O O . GLU A 1 98 ? -7.221 22.909 7.946 1.00 84.12 98 GLU A O 1
ATOM 759 N N . GLN A 1 99 ? -7.508 22.366 10.094 1.00 81.31 99 GLN A N 1
ATOM 760 C CA . GLN A 1 99 ? -6.534 21.267 10.085 1.00 81.31 99 GLN A CA 1
ATOM 761 C C . GLN A 1 99 ? -6.982 20.094 9.201 1.00 81.31 99 GLN A C 1
ATOM 763 O O . GLN A 1 99 ? -6.138 19.463 8.562 1.00 81.31 99 GLN A O 1
ATOM 768 N N . LEU A 1 100 ? -8.290 19.822 9.125 1.00 82.25 100 LEU A N 1
ATOM 769 C CA . LEU A 1 100 ? -8.853 18.861 8.174 1.00 82.25 100 LEU A CA 1
ATOM 770 C C . LEU A 1 100 ? -8.597 19.301 6.725 1.00 82.25 100 LEU A C 1
ATOM 772 O O . LEU A 1 100 ? -8.058 18.523 5.940 1.00 82.25 100 LEU A O 1
ATOM 776 N N . GLU A 1 101 ? -8.922 20.546 6.371 1.00 85.81 101 GLU A N 1
ATOM 777 C CA . GLU A 1 101 ? -8.747 21.029 4.995 1.00 85.81 101 GLU A CA 1
ATOM 778 C C . GLU A 1 101 ? -7.260 21.209 4.627 1.00 85.81 101 GLU A C 1
ATOM 780 O O . GLU A 1 101 ? -6.848 20.842 3.528 1.00 85.81 101 GLU A O 1
ATOM 785 N N . GLN A 1 102 ? -6.400 21.622 5.566 1.00 85.19 102 GLN A N 1
ATOM 786 C CA . GLN A 1 102 ? -4.941 21.587 5.389 1.00 85.19 102 GLN A CA 1
ATOM 787 C C . GLN A 1 102 ? -4.439 20.160 5.098 1.00 85.19 102 GLN A C 1
ATOM 789 O O . GLN A 1 102 ? -3.628 19.965 4.189 1.00 85.19 102 GLN A O 1
ATOM 794 N N . ALA A 1 103 ? -4.926 19.148 5.828 1.00 84.00 103 ALA A N 1
ATOM 795 C CA . ALA A 1 103 ? -4.568 17.750 5.584 1.00 84.00 103 ALA A CA 1
ATOM 796 C C . ALA A 1 103 ? -5.091 17.243 4.226 1.00 84.00 103 ALA A C 1
ATOM 798 O O . ALA A 1 103 ? -4.372 16.519 3.530 1.00 84.00 103 ALA A O 1
ATOM 799 N N . ARG A 1 104 ? -6.297 17.661 3.816 1.00 86.69 104 ARG A N 1
ATOM 800 C CA . ARG A 1 104 ? -6.930 17.294 2.538 1.00 86.69 104 ARG A CA 1
ATOM 801 C C . ARG A 1 104 ? -6.178 17.896 1.360 1.00 86.69 104 ARG A C 1
ATOM 803 O O . ARG A 1 104 ? -5.724 17.157 0.489 1.00 86.69 104 ARG A O 1
ATOM 810 N N . THR A 1 105 ? -5.951 19.206 1.395 1.00 88.88 105 THR A N 1
ATOM 811 C CA . THR A 1 105 ? -5.135 19.939 0.422 1.00 88.88 105 THR A CA 1
ATOM 812 C C . THR A 1 105 ? -3.726 19.339 0.318 1.00 88.88 105 THR A C 1
ATOM 814 O O . THR A 1 105 ? -3.225 19.114 -0.786 1.00 88.88 105 THR A O 1
ATOM 817 N N . ALA A 1 106 ? -3.086 18.996 1.444 1.00 87.31 106 ALA A N 1
ATOM 818 C CA . ALA A 1 106 ? -1.767 18.364 1.435 1.00 87.31 106 ALA A CA 1
ATOM 819 C C . ALA A 1 106 ? -1.780 16.973 0.769 1.00 87.31 106 ALA A C 1
ATOM 821 O O . ALA A 1 106 ? -0.906 16.685 -0.052 1.00 87.31 106 ALA A O 1
ATOM 822 N N . PHE A 1 107 ? -2.775 16.136 1.077 1.00 87.62 107 PHE A N 1
ATOM 823 C CA . PHE A 1 107 ? -2.951 14.809 0.484 1.00 87.62 107 PHE A CA 1
ATOM 824 C C . PHE A 1 107 ? -3.233 14.876 -1.025 1.00 87.62 107 PHE A C 1
ATOM 826 O O . PHE A 1 107 ? -2.525 14.245 -1.813 1.00 87.62 107 PHE A O 1
ATOM 833 N N . GLN A 1 108 ? -4.207 15.692 -1.444 1.00 90.31 108 GLN A N 1
ATOM 834 C CA . GLN A 1 108 ? -4.538 15.920 -2.855 1.00 90.31 108 GLN A CA 1
ATOM 835 C C . GLN A 1 108 ? -3.316 16.448 -3.631 1.00 90.31 108 GLN A C 1
ATOM 837 O O . GLN A 1 108 ? -3.014 15.957 -4.720 1.00 90.31 108 GLN A O 1
ATOM 842 N N . SER A 1 109 ? -2.537 17.362 -3.037 1.00 91.00 109 SER A N 1
ATOM 843 C CA . SER A 1 109 ? -1.272 17.852 -3.604 1.00 91.00 109 SER A CA 1
ATOM 844 C C . SER A 1 109 ? -0.238 16.733 -3.807 1.00 91.00 109 SER A C 1
ATOM 846 O O . SER A 1 109 ? 0.428 16.696 -4.849 1.00 91.00 109 SER A O 1
ATOM 848 N N . LYS A 1 110 ? -0.121 15.767 -2.878 1.00 90.75 110 LYS A N 1
ATOM 849 C CA . LYS A 1 110 ? 0.738 14.585 -3.087 1.00 90.75 110 LYS A CA 1
ATOM 850 C C . LYS A 1 110 ? 0.219 13.673 -4.191 1.00 90.75 110 LYS A C 1
ATOM 852 O O . LYS A 1 110 ? 1.035 13.238 -5.000 1.00 90.75 110 LYS A O 1
ATOM 857 N N . LEU A 1 111 ? -1.087 13.400 -4.258 1.00 89.50 111 LEU A N 1
ATOM 858 C CA . LEU A 1 111 ? -1.656 12.572 -5.330 1.00 89.50 111 LEU A CA 1
ATOM 859 C C . LEU A 1 111 ? -1.428 13.204 -6.710 1.00 89.50 111 LEU A C 1
ATOM 861 O O . LEU A 1 111 ? -0.988 12.508 -7.625 1.00 89.50 111 LEU A O 1
ATOM 865 N N . TRP A 1 112 ? -1.643 14.517 -6.840 1.00 92.69 112 TRP A N 1
ATOM 866 C CA . TRP A 1 112 ? -1.399 15.270 -8.073 1.00 92.69 112 TRP A CA 1
ATOM 867 C C . TRP A 1 112 ? 0.083 15.265 -8.472 1.00 92.69 112 TRP A C 1
ATOM 869 O O . TRP A 1 112 ? 0.422 14.875 -9.589 1.00 92.69 112 TRP A O 1
ATOM 879 N N . SER A 1 113 ? 0.985 15.604 -7.542 1.00 93.38 113 SER A N 1
ATOM 880 C CA . SER A 1 113 ? 2.436 15.595 -7.790 1.00 93.38 113 SER A CA 1
ATOM 881 C C . SER A 1 113 ? 2.946 14.198 -8.163 1.00 93.38 113 SER A C 1
ATOM 883 O O . SER A 1 113 ? 3.802 14.066 -9.037 1.00 93.38 113 SER A O 1
ATOM 885 N N . MET A 1 114 ? 2.386 13.152 -7.551 1.00 92.56 114 MET A N 1
ATOM 886 C CA . MET A 1 114 ? 2.706 11.764 -7.867 1.00 92.56 114 MET A CA 1
ATOM 887 C C . MET A 1 114 ? 2.163 11.327 -9.231 1.00 92.56 114 MET A C 1
ATOM 889 O O . MET A 1 114 ? 2.840 10.584 -9.939 1.00 92.56 114 MET A O 1
ATOM 893 N N . GLN A 1 115 ? 0.978 11.796 -9.632 1.00 93.69 115 GLN A N 1
ATOM 894 C CA . GLN A 1 115 ? 0.449 11.557 -10.975 1.00 93.69 115 GLN A CA 1
ATOM 895 C C . GLN A 1 115 ? 1.299 12.263 -12.042 1.00 93.69 115 GLN A C 1
ATOM 897 O O . GLN A 1 115 ? 1.538 11.675 -13.093 1.00 93.69 115 GLN A O 1
ATOM 902 N N . GLN A 1 116 ? 1.814 13.467 -11.769 1.00 95.81 116 GLN A N 1
ATOM 903 C CA . GLN A 1 116 ? 2.742 14.165 -12.665 1.00 95.81 116 GLN A CA 1
ATOM 904 C C . GLN A 1 116 ? 4.081 13.415 -12.800 1.00 95.81 116 GLN A C 1
ATOM 906 O O . GLN A 1 116 ? 4.491 13.092 -13.915 1.00 95.81 116 GLN A O 1
ATOM 911 N N . ASP A 1 117 ? 4.732 13.071 -11.680 1.00 95.19 117 ASP A N 1
ATOM 912 C CA . ASP A 1 117 ? 5.988 12.301 -11.687 1.00 95.19 117 ASP A CA 1
ATOM 913 C C . ASP A 1 117 ? 5.815 10.900 -12.303 1.00 95.19 117 ASP A C 1
ATOM 915 O O . ASP A 1 117 ? 6.755 10.362 -12.892 1.00 95.19 117 ASP A O 1
ATOM 919 N N . PHE A 1 118 ? 4.618 10.310 -12.215 1.00 94.06 118 PHE A N 1
ATOM 920 C CA . PHE A 1 118 ? 4.276 9.077 -12.919 1.00 94.06 118 PHE A CA 1
ATOM 921 C C . PHE A 1 118 ? 4.161 9.286 -14.431 1.00 94.06 118 PHE A C 1
ATOM 923 O O . PHE A 1 118 ? 4.867 8.595 -15.162 1.00 94.06 118 PHE A O 1
ATOM 930 N N . THR A 1 119 ? 3.343 10.235 -14.906 1.00 95.31 119 THR A N 1
ATOM 931 C CA . THR A 1 119 ? 3.161 10.489 -16.348 1.00 95.31 119 THR A CA 1
ATOM 932 C C . THR A 1 119 ? 4.507 10.758 -17.024 1.00 95.31 119 THR A C 1
ATOM 934 O O . THR A 1 119 ? 4.868 10.061 -17.973 1.00 95.31 119 THR A O 1
ATOM 937 N N . SER A 1 120 ? 5.332 11.650 -16.466 1.00 96.38 120 SER A N 1
ATOM 938 C CA . SER A 1 120 ? 6.661 11.916 -17.029 1.00 96.38 120 SER A CA 1
ATOM 939 C C . SER A 1 120 ? 7.658 10.767 -16.849 1.00 96.38 120 SER A C 1
ATOM 941 O O . SER A 1 120 ? 8.625 10.665 -17.605 1.00 96.38 120 SER A O 1
ATOM 943 N N . SER A 1 121 ? 7.416 9.829 -15.924 1.00 93.75 121 SER A N 1
ATOM 944 C CA . SER A 1 121 ? 8.164 8.566 -15.881 1.00 93.75 121 SER A CA 1
ATOM 945 C C . SER A 1 121 ? 7.796 7.626 -17.032 1.00 93.75 121 SER A C 1
ATOM 947 O O . SER A 1 121 ? 8.618 6.771 -17.368 1.00 93.75 121 SER A O 1
ATOM 949 N N . GLN A 1 122 ? 6.596 7.736 -17.609 1.00 93.81 122 GLN A N 1
ATOM 950 C CA . GLN A 1 122 ? 6.201 6.990 -18.807 1.00 93.81 122 GLN A CA 1
ATOM 951 C C . GLN A 1 122 ? 6.782 7.652 -20.064 1.00 93.81 122 GLN A C 1
ATOM 953 O O . GLN A 1 122 ? 7.391 6.967 -20.883 1.00 93.81 122 GLN A O 1
ATOM 958 N N . GLU A 1 123 ? 6.679 8.982 -20.166 1.00 96.00 123 GLU A N 1
ATOM 959 C CA . GLU A 1 123 ? 7.205 9.789 -21.281 1.00 96.00 123 GLU A CA 1
ATOM 960 C C . GLU A 1 123 ? 8.714 9.579 -21.479 1.00 96.00 123 GLU A C 1
ATOM 962 O O . GLU A 1 123 ? 9.145 9.158 -22.553 1.00 96.00 123 GLU A O 1
ATOM 967 N N . LEU A 1 124 ? 9.520 9.784 -20.427 1.00 94.50 124 LEU A N 1
ATOM 968 C CA . LEU A 1 124 ? 10.977 9.604 -20.489 1.00 94.50 124 LEU A CA 1
ATOM 969 C C . LEU A 1 124 ? 11.375 8.159 -20.813 1.00 94.50 124 LEU A C 1
ATOM 971 O O . LEU A 1 124 ? 12.385 7.933 -21.476 1.00 94.50 124 LEU A O 1
ATOM 975 N N . TYR A 1 125 ? 10.584 7.173 -20.378 1.00 93.25 125 TYR A N 1
ATOM 976 C CA . TYR A 1 125 ? 10.847 5.774 -20.703 1.00 93.25 125 TYR A CA 1
ATOM 977 C C . TYR A 1 125 ? 10.558 5.466 -22.179 1.00 93.25 125 TYR A C 1
ATOM 979 O O . TYR A 1 125 ? 11.376 4.815 -22.826 1.00 93.25 125 TYR A O 1
ATOM 987 N N . GLY A 1 126 ? 9.460 5.995 -22.734 1.00 93.44 126 GLY A N 1
ATOM 988 C CA . GLY A 1 126 ? 9.150 5.905 -24.166 1.00 93.44 126 GLY A CA 1
ATOM 989 C C . GLY A 1 126 ? 10.167 6.628 -25.060 1.00 93.44 126 GLY A C 1
ATOM 990 O O . GLY A 1 126 ? 10.409 6.201 -26.183 1.00 93.44 126 GLY A O 1
ATOM 991 N N . GLN A 1 127 ? 10.826 7.668 -24.540 1.00 96.69 127 GLN A N 1
ATOM 992 C CA . GLN A 1 127 ? 11.955 8.358 -25.182 1.00 96.69 127 GLN A CA 1
ATOM 993 C C . GLN A 1 127 ? 13.302 7.615 -25.033 1.00 96.69 127 GLN A C 1
ATOM 995 O O . GLN A 1 127 ? 14.323 8.082 -25.534 1.00 96.69 127 GLN A O 1
ATOM 1000 N N . GLY A 1 128 ? 13.336 6.474 -24.336 1.00 93.44 128 GLY A N 1
ATOM 1001 C CA . GLY A 1 128 ? 14.544 5.677 -24.103 1.00 93.44 128 GLY A CA 1
ATOM 1002 C C . GLY A 1 128 ? 15.371 6.076 -22.871 1.00 93.44 128 GLY A C 1
ATOM 1003 O O . GLY A 1 128 ? 16.253 5.310 -22.468 1.00 93.44 128 GLY A O 1
ATOM 1004 N N . ASP A 1 129 ? 15.071 7.195 -22.196 1.00 94.56 129 ASP A N 1
ATOM 1005 C CA . ASP A 1 129 ? 15.725 7.580 -20.935 1.00 94.56 129 ASP A CA 1
ATOM 1006 C C . ASP A 1 129 ? 15.161 6.801 -19.732 1.00 94.56 129 ASP A C 1
ATOM 1008 O O . ASP A 1 129 ? 14.546 7.309 -18.786 1.00 94.56 129 ASP A O 1
ATOM 1012 N N . SER A 1 130 ? 15.461 5.505 -19.746 1.00 90.31 130 SER A N 1
ATOM 1013 C CA . SER A 1 130 ? 15.203 4.575 -18.649 1.00 90.31 130 SER A CA 1
ATOM 1014 C C . SER A 1 130 ? 15.899 4.954 -17.333 1.00 90.31 130 SER A C 1
ATOM 1016 O O . SER A 1 130 ? 15.484 4.486 -16.267 1.00 90.31 130 SER A O 1
ATOM 1018 N N . LYS A 1 131 ? 16.932 5.810 -17.365 1.00 91.81 131 LYS A N 1
ATOM 1019 C CA . LYS A 1 131 ? 17.661 6.272 -16.177 1.00 91.81 131 LYS A CA 1
ATOM 1020 C C . LYS A 1 131 ? 16.869 7.355 -15.450 1.00 91.81 131 LYS A C 1
ATOM 1022 O O . LYS A 1 131 ? 16.657 7.220 -14.242 1.00 91.81 131 LYS A O 1
ATOM 1027 N N . SER A 1 132 ? 16.402 8.376 -16.163 1.00 93.88 132 SER A N 1
ATOM 1028 C CA . SER A 1 132 ? 15.589 9.454 -15.593 1.00 93.88 132 SER A CA 1
ATOM 1029 C C . SER A 1 132 ? 14.174 8.979 -15.269 1.00 93.88 132 SER A C 1
ATOM 1031 O O . SER A 1 132 ? 13.688 9.269 -14.176 1.00 93.88 132 SER A O 1
ATOM 1033 N N . ALA A 1 133 ? 13.570 8.117 -16.097 1.00 92.31 133 ALA A N 1
ATOM 1034 C CA . ALA A 1 133 ? 12.335 7.414 -15.739 1.00 92.31 133 ALA A CA 1
ATOM 1035 C C . ALA A 1 133 ? 12.480 6.641 -14.411 1.00 92.31 133 ALA A C 1
ATOM 1037 O O . ALA A 1 133 ? 11.668 6.784 -13.499 1.00 92.31 133 ALA A O 1
ATOM 1038 N N . ALA A 1 134 ? 13.576 5.894 -14.217 1.00 89.38 134 ALA A N 1
ATOM 1039 C CA . ALA A 1 134 ? 13.843 5.211 -12.947 1.00 89.38 134 ALA A CA 1
ATOM 1040 C C . ALA A 1 134 ? 14.178 6.147 -11.767 1.00 89.38 134 ALA A C 1
ATOM 1042 O O . ALA A 1 134 ? 14.133 5.699 -10.616 1.00 89.38 134 ALA A O 1
ATOM 1043 N N . ALA A 1 135 ? 14.498 7.420 -12.020 1.00 92.06 135 ALA A N 1
ATOM 1044 C CA . ALA A 1 135 ? 14.613 8.448 -10.990 1.00 92.06 135 ALA A CA 1
ATOM 1045 C C . ALA A 1 135 ? 13.235 9.022 -10.612 1.00 92.06 135 ALA A C 1
ATOM 1047 O O . ALA A 1 135 ? 12.946 9.125 -9.418 1.00 92.06 135 ALA A O 1
ATOM 1048 N N . LEU A 1 136 ? 12.358 9.301 -11.585 1.00 93.38 136 LEU A N 1
ATOM 1049 C CA . LEU A 1 136 ? 10.976 9.736 -11.334 1.00 93.38 136 LEU A CA 1
ATOM 1050 C C . LEU A 1 136 ? 10.155 8.644 -10.639 1.00 93.38 136 LEU A C 1
ATOM 1052 O O . LEU A 1 136 ? 9.562 8.895 -9.594 1.00 93.38 136 LEU A O 1
ATOM 1056 N N . ALA A 1 137 ? 10.262 7.388 -11.079 1.00 90.31 137 ALA A N 1
ATOM 1057 C CA . ALA A 1 137 ? 9.682 6.236 -10.384 1.00 90.31 137 ALA A CA 1
ATOM 1058 C C . ALA A 1 137 ? 10.219 6.036 -8.946 1.00 90.31 137 ALA A C 1
ATOM 1060 O O . ALA A 1 137 ? 9.626 5.282 -8.174 1.00 90.31 137 ALA A O 1
ATOM 1061 N N . LYS A 1 138 ? 11.335 6.687 -8.569 1.00 89.38 138 LYS A N 1
ATOM 1062 C CA . LYS A 1 138 ? 11.872 6.765 -7.193 1.00 89.38 138 LYS A CA 1
ATOM 1063 C C . LYS A 1 138 ? 11.407 8.030 -6.435 1.00 89.38 138 LYS A C 1
ATOM 1065 O O . LYS A 1 138 ? 11.561 8.096 -5.215 1.00 89.38 138 LYS A O 1
ATOM 1070 N N . ARG A 1 139 ? 10.830 9.028 -7.112 1.00 91.12 139 ARG A N 1
ATOM 1071 C CA . ARG A 1 139 ? 10.085 10.133 -6.480 1.00 91.12 139 ARG A CA 1
ATOM 1072 C C . ARG A 1 139 ? 8.655 9.705 -6.157 1.00 91.12 139 ARG A C 1
ATOM 1074 O O . ARG A 1 139 ? 8.289 9.800 -4.987 1.00 91.12 139 ARG A O 1
ATOM 1081 N N . VAL A 1 140 ? 7.969 9.071 -7.117 1.00 89.88 140 VAL A N 1
ATOM 1082 C CA . VAL A 1 140 ? 6.677 8.373 -6.930 1.00 89.88 140 VAL A CA 1
ATOM 1083 C C . VAL A 1 140 ? 6.727 7.458 -5.701 1.00 89.88 140 VAL A C 1
ATOM 1085 O O . VAL A 1 140 ? 5.851 7.523 -4.856 1.00 89.88 140 VAL A O 1
ATOM 1088 N N . ASP A 1 141 ? 7.816 6.699 -5.533 1.00 81.88 141 ASP A N 1
ATOM 1089 C CA . ASP A 1 141 ? 8.119 5.854 -4.358 1.00 81.88 141 ASP A CA 1
ATOM 1090 C C . ASP A 1 141 ? 7.877 6.560 -3.014 1.00 81.88 141 ASP A C 1
ATOM 1092 O O . ASP A 1 141 ? 7.214 6.046 -2.121 1.00 81.88 141 ASP A O 1
ATOM 1096 N N . ARG A 1 142 ? 8.415 7.775 -2.888 1.00 83.94 142 ARG A N 1
ATOM 1097 C CA . ARG A 1 142 ? 8.415 8.570 -1.654 1.00 83.94 142 ARG A CA 1
ATOM 1098 C C . ARG A 1 142 ? 7.144 9.400 -1.519 1.00 83.94 142 ARG A C 1
ATOM 1100 O O . ARG A 1 142 ? 6.703 9.656 -0.403 1.00 83.94 142 ARG A O 1
ATOM 1107 N N . GLN A 1 143 ? 6.568 9.825 -2.643 1.00 86.69 143 GLN A N 1
ATOM 1108 C CA . GLN A 1 143 ? 5.268 10.486 -2.683 1.00 86.69 143 GLN A CA 1
ATOM 1109 C C . GLN A 1 143 ? 4.146 9.512 -2.310 1.00 86.69 143 GLN A C 1
ATOM 1111 O O . GLN A 1 143 ? 3.258 9.930 -1.586 1.00 86.69 143 GLN A O 1
ATOM 1116 N N . ALA A 1 144 ? 4.213 8.235 -2.704 1.00 82.94 144 ALA A N 1
ATOM 1117 C CA . ALA A 1 144 ? 3.239 7.205 -2.337 1.00 82.94 144 ALA A CA 1
ATOM 1118 C C . ALA A 1 144 ? 3.232 6.968 -0.823 1.00 82.94 144 ALA A C 1
ATOM 1120 O O . ALA A 1 144 ? 2.210 7.180 -0.173 1.00 82.94 144 ALA A O 1
ATOM 1121 N N . ASP A 1 145 ? 4.388 6.624 -0.246 1.00 78.50 145 ASP A N 1
ATOM 1122 C CA . ASP A 1 145 ? 4.514 6.403 1.200 1.00 78.50 145 ASP A CA 1
ATOM 1123 C C . ASP A 1 145 ? 4.113 7.670 2.000 1.00 78.50 145 ASP A C 1
ATOM 1125 O O . ASP A 1 145 ? 3.447 7.572 3.033 1.00 78.50 145 ASP A O 1
ATOM 1129 N N . SER A 1 146 ? 4.435 8.873 1.497 1.00 79.88 146 SER A N 1
ATOM 1130 C CA . SER A 1 146 ? 4.014 10.156 2.089 1.00 79.88 146 SER A CA 1
ATOM 1131 C C . SER A 1 146 ? 2.516 10.444 1.942 1.00 79.88 146 SER A C 1
ATOM 1133 O O . SER A 1 146 ? 1.927 10.981 2.878 1.00 79.88 146 SER A O 1
ATOM 1135 N N . ALA A 1 147 ? 1.913 10.149 0.789 1.00 82.69 147 ALA A N 1
ATOM 1136 C CA . ALA A 1 147 ? 0.501 10.400 0.517 1.00 82.69 147 ALA A CA 1
ATOM 1137 C C . ALA A 1 147 ? -0.355 9.488 1.385 1.00 82.69 147 ALA A C 1
ATOM 1139 O O . ALA A 1 147 ? -1.234 9.966 2.089 1.00 82.69 147 ALA A O 1
ATOM 1140 N N . ILE A 1 148 ? -0.043 8.191 1.422 1.00 78.94 148 ILE A N 1
ATOM 1141 C CA . ILE A 1 148 ? -0.779 7.248 2.261 1.00 78.94 148 ILE A CA 1
ATOM 1142 C C . ILE A 1 148 ? -0.627 7.635 3.741 1.00 78.94 148 ILE A C 1
ATOM 1144 O O . ILE A 1 148 ? -1.622 7.684 4.455 1.00 78.94 148 ILE A O 1
ATOM 1148 N N . SER A 1 149 ? 0.572 8.040 4.187 1.00 75.75 149 SER A N 1
ATOM 1149 C CA . SER A 1 149 ? 0.774 8.550 5.555 1.00 75.75 149 SER A CA 1
ATOM 1150 C C . SER A 1 149 ? -0.133 9.743 5.905 1.00 75.75 149 SER A C 1
ATOM 1152 O O . SER A 1 149 ? -0.608 9.832 7.032 1.00 75.75 149 SER A O 1
ATOM 1154 N N . GLN A 1 150 ? -0.409 10.642 4.953 1.00 78.38 150 GLN A N 1
ATOM 1155 C CA . GLN A 1 150 ? -1.362 11.750 5.128 1.00 78.38 150 GLN A CA 1
ATOM 1156 C C . GLN A 1 150 ? -2.825 11.292 5.025 1.00 78.38 150 GLN A C 1
ATOM 1158 O O . GLN A 1 150 ? -3.673 11.761 5.780 1.00 78.38 150 GLN A O 1
ATOM 1163 N N . GLY A 1 151 ? -3.120 10.335 4.147 1.00 79.38 151 GLY A N 1
ATOM 1164 C CA . GLY A 1 151 ? -4.447 9.747 3.986 1.00 79.38 151 GLY A CA 1
ATOM 1165 C C . GLY A 1 151 ? -4.946 9.032 5.245 1.00 79.38 151 GLY A C 1
ATOM 1166 O O . GLY A 1 151 ? -6.133 9.076 5.546 1.00 79.38 151 GLY A O 1
ATOM 1167 N N . LEU A 1 152 ? -4.048 8.450 6.042 1.00 75.69 152 LEU A N 1
ATOM 1168 C CA . LEU A 1 152 ? -4.374 7.931 7.376 1.00 75.69 152 LEU A CA 1
ATOM 1169 C C . LEU A 1 152 ? -4.728 9.028 8.382 1.00 75.69 152 LEU A C 1
ATOM 1171 O O . LEU A 1 152 ? -5.565 8.801 9.250 1.00 75.69 152 LEU A O 1
ATOM 1175 N N . VAL A 1 153 ? -4.068 10.192 8.309 1.00 75.00 153 VAL A N 1
ATOM 1176 C CA . VAL A 1 153 ? -4.401 11.338 9.169 1.00 75.00 153 VAL A CA 1
ATOM 1177 C C . VAL A 1 153 ? -5.810 11.804 8.822 1.00 75.00 153 VAL A C 1
ATOM 1179 O O . VAL A 1 153 ? -6.631 11.943 9.720 1.00 75.00 153 VAL A O 1
ATOM 1182 N N . LEU A 1 154 ? -6.131 11.920 7.531 1.00 79.69 154 LEU A N 1
ATOM 1183 C CA . LEU A 1 154 ? -7.498 12.171 7.069 1.00 79.69 154 LEU A CA 1
ATOM 1184 C C . LEU A 1 154 ? -8.479 11.102 7.553 1.00 79.69 154 LEU A C 1
ATOM 1186 O O . LEU A 1 154 ? -9.507 11.446 8.119 1.00 79.69 154 LEU A O 1
ATOM 1190 N N . LEU A 1 155 ? -8.154 9.815 7.414 1.00 80.88 155 LEU 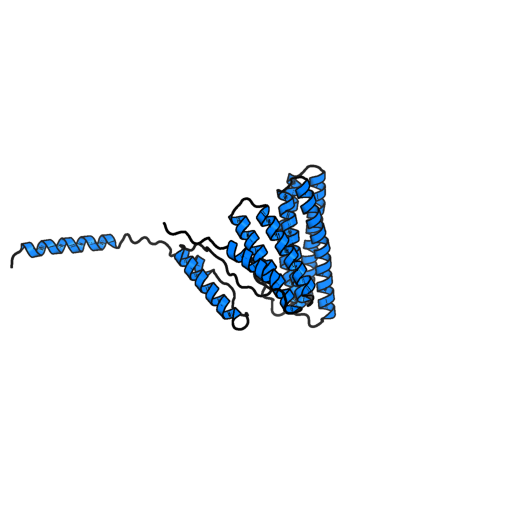A N 1
ATOM 1191 C CA . LEU A 1 155 ? -8.989 8.715 7.902 1.00 80.88 155 LEU A CA 1
ATOM 1192 C C . LEU A 1 155 ? -9.245 8.800 9.417 1.00 80.88 155 LEU A C 1
ATOM 1194 O O . LEU A 1 155 ? -10.362 8.566 9.873 1.00 80.88 155 LEU A O 1
ATOM 1198 N N . ALA A 1 156 ? -8.224 9.167 10.193 1.00 74.88 156 ALA A N 1
ATOM 1199 C CA . ALA A 1 156 ? -8.319 9.376 11.632 1.00 74.88 156 ALA A CA 1
ATOM 1200 C C . ALA A 1 156 ? -9.181 10.596 12.001 1.00 74.88 156 ALA A C 1
ATOM 1202 O O . ALA A 1 156 ? -9.925 10.516 12.976 1.00 74.88 156 ALA A O 1
ATOM 1203 N N . ILE A 1 157 ? -9.120 11.686 11.226 1.00 75.69 157 ILE A N 1
ATOM 1204 C CA . ILE A 1 157 ? -9.980 12.866 11.406 1.00 75.69 157 ILE A CA 1
ATOM 1205 C C . ILE A 1 157 ? -11.425 12.543 11.002 1.00 75.69 157 ILE A C 1
ATOM 1207 O O . ILE A 1 157 ? -12.348 12.808 11.762 1.00 75.69 157 ILE A O 1
ATOM 1211 N N . HIS A 1 158 ? -11.644 11.910 9.847 1.00 79.88 158 HIS A N 1
ATOM 1212 C CA . HIS A 1 158 ? -12.978 11.535 9.372 1.00 79.88 158 HIS A CA 1
ATOM 1213 C C . HIS A 1 158 ? -13.680 10.545 10.314 1.00 79.88 158 HIS A C 1
ATOM 1215 O O . HIS A 1 158 ? -14.888 10.651 10.503 1.00 79.88 158 HIS A O 1
ATOM 1221 N N . ARG A 1 159 ? -12.941 9.646 10.984 1.00 75.88 159 ARG A N 1
ATOM 1222 C CA . ARG A 1 159 ? -13.469 8.784 12.062 1.00 75.88 159 ARG A CA 1
ATOM 1223 C C . ARG A 1 159 ? -13.862 9.548 13.347 1.00 75.88 159 ARG A C 1
ATOM 1225 O O . ARG A 1 159 ? -14.475 8.940 14.217 1.00 75.88 159 ARG A O 1
ATOM 1232 N N . GLN A 1 160 ? -13.535 10.839 13.478 1.00 76.75 160 GLN A N 1
ATOM 1233 C CA . GLN A 1 160 ? -13.989 11.727 14.565 1.00 76.75 160 GLN A CA 1
ATOM 1234 C C . GLN A 1 160 ? -15.153 12.652 14.157 1.00 76.75 160 GLN A C 1
ATOM 1236 O O . GLN A 1 160 ? -15.675 13.363 15.010 1.00 76.75 160 GLN A O 1
ATOM 1241 N N . LEU A 1 161 ? -15.564 12.672 12.882 1.00 76.62 161 LEU A N 1
ATOM 1242 C CA . LEU A 1 161 ? -16.690 13.496 12.437 1.00 76.62 161 LEU A CA 1
ATOM 1243 C C . LEU A 1 161 ? -18.024 12.863 12.849 1.00 76.62 161 LEU A C 1
ATOM 1245 O O . LEU A 1 161 ? -18.307 11.713 12.502 1.00 76.62 161 LEU A O 1
ATOM 1249 N N . GLU A 1 162 ? -18.846 13.649 13.547 1.00 80.44 162 GLU A N 1
ATOM 1250 C CA . GLU A 1 162 ? -20.227 13.303 13.914 1.00 80.44 162 GLU A CA 1
ATOM 1251 C C . GLU A 1 162 ? -21.151 13.268 12.682 1.00 80.44 162 GLU A C 1
ATOM 1253 O O . GLU A 1 162 ? -22.067 12.452 12.622 1.00 80.44 162 GLU A O 1
ATOM 1258 N N . ASP A 1 163 ? -20.863 14.097 11.673 1.00 86.94 163 ASP A N 1
ATOM 1259 C CA . ASP A 1 163 ? -21.543 14.104 10.375 1.00 86.94 163 ASP A CA 1
ATOM 1260 C C . ASP A 1 163 ? -21.151 12.867 9.544 1.00 86.94 163 ASP A C 1
ATOM 1262 O O . ASP A 1 163 ? -20.060 12.782 8.967 1.00 86.94 163 ASP A O 1
ATOM 1266 N N . GLU A 1 164 ? -22.056 11.889 9.503 1.00 86.81 164 GLU A N 1
ATOM 1267 C CA . GLU A 1 164 ? -21.898 10.646 8.750 1.00 86.81 164 GLU A CA 1
ATOM 1268 C C . GLU A 1 164 ? -21.977 10.840 7.227 1.00 86.81 164 GLU A C 1
ATOM 1270 O O . GLU A 1 164 ? -21.295 10.117 6.495 1.00 86.81 164 GLU A O 1
ATOM 1275 N N . GLU A 1 165 ? -22.734 11.821 6.727 1.00 89.06 165 GLU A N 1
ATOM 1276 C CA . GLU A 1 165 ? -22.861 12.067 5.286 1.00 89.06 165 GLU A CA 1
ATOM 1277 C C . GLU A 1 165 ? -21.573 12.698 4.744 1.00 89.06 165 GLU A C 1
ATOM 1279 O O . GLU A 1 165 ? -20.964 12.163 3.8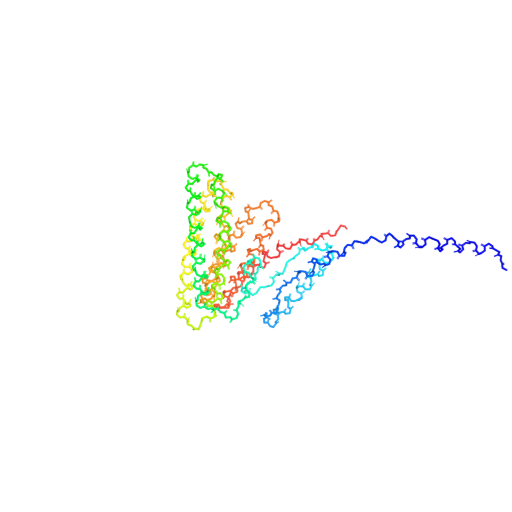12 1.00 89.06 165 GLU A O 1
ATOM 1284 N N . ALA A 1 166 ? -21.077 13.756 5.394 1.00 84.94 166 ALA A N 1
ATOM 1285 C CA . ALA A 1 166 ? -19.804 14.385 5.047 1.00 84.94 166 ALA A CA 1
ATOM 1286 C C . ALA A 1 166 ? -18.617 13.419 5.216 1.00 84.94 166 ALA A C 1
ATOM 1288 O O . ALA A 1 166 ? -17.724 13.380 4.362 1.00 84.94 166 ALA A O 1
ATOM 1289 N N . ARG A 1 167 ? -18.620 12.588 6.272 1.00 86.69 167 ARG A N 1
ATOM 1290 C CA . ARG A 1 167 ? -17.648 11.495 6.460 1.00 86.69 167 ARG A CA 1
ATOM 1291 C C . ARG A 1 167 ? -17.675 10.521 5.283 1.00 86.69 167 ARG A C 1
ATOM 1293 O O . ARG A 1 167 ? -16.624 10.218 4.718 1.00 86.69 167 ARG A O 1
ATOM 1300 N N . THR A 1 168 ? -18.858 10.050 4.900 1.00 88.44 168 THR A N 1
ATOM 1301 C CA . THR A 1 168 ? -19.033 9.063 3.825 1.00 88.44 168 THR A CA 1
ATOM 1302 C C . THR A 1 168 ? -18.614 9.625 2.470 1.00 88.44 168 THR A C 1
ATOM 1304 O O . THR A 1 168 ? -17.857 8.976 1.745 1.00 88.44 168 THR A O 1
ATOM 1307 N N . ALA A 1 169 ? -19.028 10.854 2.150 1.00 88.19 169 ALA A N 1
ATOM 1308 C CA . ALA A 1 169 ? -18.663 11.538 0.914 1.00 88.19 169 ALA A CA 1
ATOM 1309 C C . ALA A 1 169 ? -17.143 11.749 0.795 1.00 88.19 169 ALA A C 1
ATOM 1311 O O . ALA A 1 169 ? -16.553 11.414 -0.234 1.00 88.19 169 ALA A O 1
ATOM 1312 N N . ALA A 1 170 ? -16.487 12.228 1.858 1.00 86.81 170 ALA A N 1
ATOM 1313 C CA . ALA A 1 170 ? -15.043 12.453 1.854 1.00 86.81 170 ALA A CA 1
ATOM 1314 C C . ALA A 1 170 ? -14.245 11.143 1.721 1.00 86.81 170 ALA A C 1
ATOM 1316 O O . ALA A 1 170 ? -13.328 11.054 0.905 1.00 86.81 170 ALA A O 1
ATOM 1317 N N . LEU A 1 171 ? -14.618 10.086 2.453 1.00 88.69 171 LEU A N 1
ATOM 1318 C CA . LEU A 1 171 ? -13.971 8.774 2.320 1.00 88.69 171 LEU A CA 1
ATOM 1319 C C . LEU A 1 171 ? -14.186 8.160 0.921 1.00 88.69 171 LEU A C 1
ATOM 1321 O O . LEU A 1 171 ? -13.282 7.504 0.395 1.00 88.69 171 LEU A O 1
ATOM 1325 N N . ALA A 1 172 ? -15.335 8.411 0.284 1.00 89.12 172 ALA A N 1
ATOM 1326 C CA . ALA A 1 172 ? -15.608 7.986 -1.088 1.00 89.12 172 ALA A CA 1
ATOM 1327 C C . ALA A 1 172 ? -14.778 8.755 -2.141 1.00 89.12 172 ALA A C 1
ATOM 1329 O O . ALA A 1 172 ? -14.291 8.121 -3.082 1.00 89.12 172 ALA A O 1
ATOM 1330 N N . GLU A 1 173 ? -14.563 10.068 -1.970 1.00 89.06 173 GLU A N 1
ATOM 1331 C CA . GLU A 1 173 ? -13.646 10.884 -2.792 1.00 89.06 173 GLU A CA 1
ATOM 1332 C C . GLU A 1 173 ? -12.216 10.331 -2.718 1.00 89.06 173 GLU A C 1
ATOM 1334 O O . GLU A 1 173 ? -11.610 10.014 -3.748 1.00 89.06 173 GLU A O 1
ATOM 1339 N N . LEU A 1 174 ? -11.703 10.150 -1.493 1.00 87.88 174 LEU A N 1
ATOM 1340 C CA . LEU A 1 174 ? -10.363 9.613 -1.241 1.00 87.88 174 LEU A CA 1
ATOM 1341 C C . LEU A 1 174 ? -10.194 8.240 -1.908 1.00 87.88 174 LEU A C 1
ATOM 1343 O O . LEU A 1 174 ? -9.217 8.019 -2.623 1.00 87.88 174 LEU A O 1
ATOM 1347 N N . ARG A 1 175 ? -11.172 7.339 -1.740 1.00 90.00 175 ARG A N 1
ATOM 1348 C CA . ARG A 1 175 ? -11.188 6.014 -2.376 1.00 90.00 175 ARG A CA 1
ATOM 1349 C C . ARG A 1 175 ? -11.092 6.110 -3.901 1.00 90.00 175 ARG A C 1
ATOM 1351 O O . ARG A 1 175 ? -10.253 5.429 -4.484 1.00 90.00 175 ARG A O 1
ATOM 1358 N N . GLY A 1 176 ? -11.915 6.949 -4.537 1.00 88.88 176 GLY A N 1
ATOM 1359 C CA . GLY A 1 176 ? -11.958 7.083 -5.998 1.00 88.88 176 GLY A CA 1
ATOM 1360 C C . GLY A 1 176 ? -10.607 7.482 -6.597 1.00 88.88 176 GLY A C 1
ATOM 1361 O O . GLY A 1 176 ? -10.100 6.803 -7.492 1.00 88.88 176 GLY A O 1
ATOM 1362 N N . ALA A 1 177 ? -9.972 8.516 -6.036 1.00 87.56 177 ALA A N 1
ATOM 1363 C CA . ALA A 1 177 ? -8.661 8.991 -6.487 1.00 87.56 177 ALA A CA 1
ATOM 1364 C C . ALA A 1 177 ? -7.556 7.916 -6.381 1.00 87.56 177 ALA A C 1
ATOM 1366 O O . ALA A 1 177 ? -6.638 7.869 -7.203 1.00 87.56 177 ALA A O 1
ATOM 1367 N N . LEU A 1 178 ? -7.650 7.029 -5.385 1.00 88.31 178 LEU A N 1
ATOM 1368 C CA . LEU A 1 178 ? -6.688 5.950 -5.151 1.00 88.31 178 LEU A CA 1
ATOM 1369 C C . LEU A 1 178 ? -6.935 4.727 -6.041 1.00 88.31 178 LEU A C 1
ATOM 1371 O O . LEU A 1 178 ? -5.969 4.067 -6.426 1.00 88.31 178 LEU A O 1
ATOM 1375 N N . SER A 1 179 ? -8.190 4.420 -6.382 1.00 90.00 179 SER A N 1
ATOM 1376 C CA . SER A 1 179 ? -8.534 3.316 -7.289 1.00 90.00 179 SER A CA 1
ATOM 1377 C C . SER A 1 179 ? -8.050 3.581 -8.716 1.00 90.00 179 SER A C 1
ATOM 1379 O O . SER A 1 179 ? -7.393 2.724 -9.311 1.00 90.00 179 SER A O 1
ATOM 1381 N N . ASP A 1 180 ? -8.267 4.790 -9.239 1.00 89.56 180 ASP A N 1
ATOM 1382 C CA . ASP A 1 180 ? -7.733 5.212 -10.543 1.00 89.56 180 ASP A CA 1
ATOM 1383 C C . ASP A 1 180 ? -6.203 5.105 -10.601 1.00 89.56 180 ASP A C 1
ATOM 1385 O O . ASP A 1 180 ? -5.624 4.675 -11.604 1.00 89.56 180 ASP A O 1
ATOM 1389 N N . GLN A 1 181 ? -5.532 5.469 -9.507 1.00 89.06 181 GLN A N 1
ATOM 1390 C CA . GLN A 1 181 ? -4.079 5.445 -9.426 1.00 89.06 181 GLN A CA 1
ATOM 1391 C C . GLN A 1 181 ? -3.510 4.029 -9.220 1.00 89.06 181 GLN A C 1
ATOM 1393 O O . GLN A 1 181 ? -2.488 3.702 -9.827 1.00 89.06 181 GLN A O 1
ATOM 1398 N N . GLU A 1 182 ? -4.178 3.157 -8.451 1.00 91.06 182 GLU A N 1
ATOM 1399 C CA . GLU A 1 182 ? -3.835 1.728 -8.370 1.00 91.06 182 GLU A CA 1
ATOM 1400 C C . GLU A 1 182 ? -3.883 1.087 -9.762 1.00 91.06 182 GLU A C 1
ATOM 1402 O O . GLU A 1 182 ? -2.925 0.423 -10.162 1.00 91.06 182 GLU A O 1
ATOM 1407 N N . ASN A 1 183 ? -4.955 1.337 -10.521 1.00 91.44 183 ASN A N 1
ATOM 1408 C CA . ASN A 1 183 ? -5.148 0.794 -11.865 1.00 91.44 183 ASN A CA 1
ATOM 1409 C C . ASN A 1 183 ? -4.059 1.268 -12.845 1.00 91.44 183 ASN A C 1
ATOM 1411 O O . ASN A 1 183 ? -3.485 0.454 -13.573 1.00 91.44 183 ASN A O 1
ATOM 1415 N N . ARG A 1 184 ? -3.702 2.562 -12.819 1.00 91.31 184 ARG A N 1
ATOM 1416 C CA . ARG A 1 184 ? -2.602 3.126 -13.631 1.00 91.31 184 ARG A CA 1
ATOM 1417 C C . ARG A 1 184 ? -1.247 2.501 -13.281 1.00 91.31 184 ARG A C 1
ATOM 1419 O O . ARG A 1 184 ? -0.503 2.104 -14.180 1.00 91.31 184 ARG A O 1
ATOM 1426 N N . PHE A 1 185 ? -0.933 2.366 -11.990 1.00 91.88 185 PHE A N 1
ATOM 1427 C CA . PHE A 1 185 ? 0.303 1.717 -11.540 1.00 91.88 185 PHE A CA 1
ATOM 1428 C C . PHE A 1 185 ? 0.332 0.222 -11.881 1.00 91.88 185 PHE A C 1
ATOM 1430 O O . PHE A 1 185 ? 1.382 -0.288 -12.266 1.00 91.88 185 PHE A O 1
ATOM 1437 N N . LEU A 1 186 ? -0.799 -0.478 -11.794 1.00 91.31 186 LEU A N 1
ATOM 1438 C CA . LEU A 1 186 ? -0.913 -1.888 -12.159 1.00 91.31 186 LEU A CA 1
ATOM 1439 C C . LEU A 1 186 ? -0.661 -2.115 -13.656 1.00 91.31 186 LEU A C 1
ATOM 1441 O O . LEU A 1 186 ? 0.203 -2.919 -14.008 1.00 91.31 186 LEU A O 1
ATOM 1445 N N . ALA A 1 187 ? -1.354 -1.378 -14.528 1.00 93.00 187 ALA A N 1
ATOM 1446 C CA . ALA A 1 187 ? -1.180 -1.490 -15.976 1.00 93.00 187 ALA A CA 1
ATOM 1447 C C . ALA A 1 187 ? 0.276 -1.214 -16.394 1.00 93.00 187 ALA A C 1
ATOM 1449 O O . ALA A 1 187 ? 0.873 -1.978 -17.153 1.00 93.00 187 ALA A O 1
ATOM 1450 N N . TRP A 1 188 ? 0.897 -0.176 -15.822 1.00 92.12 188 TRP A N 1
ATOM 1451 C CA . TRP A 1 188 ? 2.306 0.122 -16.082 1.00 92.12 188 TRP A CA 1
ATOM 1452 C C . TRP A 1 188 ? 3.258 -0.924 -15.484 1.00 92.12 188 TRP A C 1
ATOM 1454 O O . TRP A 1 188 ? 4.260 -1.275 -16.103 1.00 92.12 188 TRP A O 1
ATOM 1464 N N . SER A 1 189 ? 2.940 -1.493 -14.318 1.00 91.75 189 SER A N 1
ATOM 1465 C CA . SER A 1 189 ? 3.707 -2.596 -13.729 1.00 91.75 189 SER A CA 1
ATOM 1466 C C . SER A 1 189 ? 3.753 -3.829 -14.638 1.00 91.75 189 SER A C 1
ATOM 1468 O O . SER A 1 189 ? 4.799 -4.480 -14.705 1.00 91.75 189 SER A O 1
ATOM 1470 N N . ALA A 1 190 ? 2.650 -4.146 -15.323 1.00 91.50 190 ALA A N 1
ATOM 1471 C CA . ALA A 1 190 ? 2.573 -5.243 -16.288 1.00 91.50 190 ALA A CA 1
ATOM 1472 C C . ALA A 1 190 ? 3.404 -4.943 -17.547 1.00 91.50 190 ALA A C 1
ATOM 1474 O O . ALA A 1 190 ? 4.337 -5.688 -17.845 1.00 91.50 190 ALA A O 1
ATOM 1475 N N . ALA A 1 191 ? 3.179 -3.790 -18.189 1.00 90.69 191 ALA A N 1
ATOM 1476 C CA . ALA A 1 191 ? 3.921 -3.368 -19.384 1.00 90.69 191 ALA A CA 1
ATOM 1477 C C . ALA A 1 191 ? 5.447 -3.285 -19.153 1.00 90.69 191 ALA A C 1
ATOM 1479 O O . ALA A 1 191 ? 6.246 -3.640 -20.020 1.00 90.69 191 ALA A O 1
ATOM 1480 N N . MET A 1 192 ? 5.883 -2.863 -17.958 1.00 91.56 192 MET A N 1
ATOM 1481 C CA . MET A 1 192 ? 7.302 -2.879 -17.576 1.00 91.56 192 MET A CA 1
ATOM 1482 C C . MET A 1 192 ? 7.848 -4.288 -17.304 1.00 91.56 192 MET A C 1
ATOM 1484 O O . MET A 1 192 ? 9.062 -4.474 -17.338 1.00 91.56 192 MET A O 1
ATOM 1488 N N . GLY A 1 193 ? 6.995 -5.269 -17.005 1.00 87.31 193 GLY A N 1
ATOM 1489 C CA . GLY A 1 193 ? 7.377 -6.679 -16.885 1.00 87.31 193 GLY A CA 1
ATOM 1490 C C . GLY A 1 193 ? 7.615 -7.312 -18.256 1.00 87.31 193 GLY A C 1
ATOM 1491 O O . GLY A 1 193 ? 8.680 -7.879 -18.488 1.00 87.31 193 GLY A O 1
ATOM 1492 N N . GLU A 1 194 ? 6.671 -7.122 -19.182 1.00 90.31 194 GLU A N 1
ATOM 1493 C CA . GLU A 1 194 ? 6.749 -7.570 -20.584 1.00 90.31 194 GLU A CA 1
ATOM 1494 C C . GLU A 1 194 ? 8.012 -7.045 -21.287 1.00 90.31 194 GLU A C 1
ATOM 1496 O O . GLU A 1 194 ? 8.715 -7.783 -21.973 1.00 90.31 194 GLU A O 1
ATOM 1501 N N . GLN A 1 195 ? 8.372 -5.784 -21.032 1.00 87.44 195 GLN A N 1
ATOM 1502 C CA . GLN A 1 195 ? 9.581 -5.143 -21.565 1.00 87.44 195 GLN A CA 1
ATOM 1503 C C . GLN A 1 195 ? 10.862 -5.478 -20.768 1.00 87.44 195 GLN A C 1
ATOM 1505 O O . GLN A 1 195 ? 11.856 -4.754 -20.837 1.00 87.44 195 GLN A O 1
ATOM 1510 N N . ASN A 1 196 ? 10.855 -6.562 -19.982 1.00 88.19 196 ASN A N 1
ATOM 1511 C CA . ASN A 1 196 ? 11.953 -7.043 -19.128 1.00 88.19 196 ASN A CA 1
ATOM 1512 C C . ASN A 1 196 ? 12.486 -6.031 -18.085 1.00 88.19 196 ASN A C 1
ATOM 1514 O O . ASN A 1 196 ? 13.471 -6.295 -17.385 1.00 88.19 196 ASN A O 1
ATOM 1518 N N . ASN A 1 197 ? 11.823 -4.888 -17.891 1.00 87.31 197 ASN A N 1
ATOM 1519 C CA . ASN A 1 197 ? 12.199 -3.859 -16.927 1.00 87.31 197 ASN A CA 1
ATOM 1520 C C . ASN A 1 197 ? 11.695 -4.198 -15.513 1.00 87.31 197 ASN A C 1
ATOM 1522 O O . ASN A 1 197 ? 10.974 -3.445 -14.848 1.00 87.31 197 ASN A O 1
ATOM 1526 N N . MET A 1 198 ? 12.182 -5.326 -14.993 1.00 88.62 198 MET A N 1
ATOM 1527 C CA . MET A 1 198 ? 11.888 -5.842 -13.652 1.00 88.62 198 MET A CA 1
ATOM 1528 C C . MET A 1 198 ? 12.296 -4.884 -12.517 1.00 88.62 198 MET A C 1
ATOM 1530 O O . MET A 1 198 ? 12.017 -5.150 -11.347 1.00 88.62 198 MET A O 1
ATOM 1534 N N . LYS A 1 199 ? 12.989 -3.774 -12.804 1.00 87.12 199 LYS A N 1
ATOM 1535 C CA . LYS A 1 199 ? 13.292 -2.710 -11.834 1.00 87.12 199 LYS A CA 1
ATOM 1536 C C . LYS A 1 199 ? 12.156 -1.689 -11.727 1.00 87.12 199 LYS A C 1
ATOM 1538 O O . LYS A 1 199 ? 11.875 -1.259 -10.610 1.00 87.12 199 LYS A O 1
ATOM 1543 N N . LEU A 1 200 ? 11.518 -1.310 -12.839 1.00 86.69 200 LEU A N 1
ATOM 1544 C CA . LEU A 1 200 ? 10.315 -0.472 -12.817 1.00 86.69 200 LEU A CA 1
ATOM 1545 C C . LEU A 1 200 ? 9.077 -1.290 -12.438 1.00 86.69 200 LEU A C 1
ATOM 1547 O O . LEU A 1 200 ? 8.356 -0.877 -11.537 1.00 86.69 200 LEU A O 1
ATOM 1551 N N . SER A 1 201 ? 8.884 -2.478 -13.021 1.00 91.25 201 SER A N 1
ATOM 1552 C CA . SER A 1 201 ? 7.729 -3.344 -12.728 1.00 91.25 201 SER A CA 1
ATOM 1553 C C . SER A 1 201 ? 7.539 -3.574 -11.217 1.00 91.25 201 SER A C 1
ATOM 1555 O O . SER A 1 201 ? 6.537 -3.160 -10.638 1.00 91.25 201 SER A O 1
ATOM 1557 N N . ARG A 1 202 ? 8.568 -4.066 -10.508 1.00 89.81 202 ARG A N 1
ATOM 1558 C CA . ARG A 1 202 ? 8.510 -4.265 -9.042 1.00 89.81 202 ARG A CA 1
ATOM 1559 C C . ARG A 1 202 ? 8.307 -2.981 -8.220 1.00 89.81 202 ARG A C 1
ATOM 1561 O O . ARG A 1 202 ? 7.923 -3.073 -7.059 1.00 89.81 202 ARG A O 1
ATOM 1568 N N . ARG A 1 203 ? 8.561 -1.788 -8.771 1.00 88.88 203 ARG A N 1
ATOM 1569 C CA . ARG A 1 203 ? 8.239 -0.517 -8.096 1.00 88.88 203 ARG A CA 1
ATOM 1570 C C . ARG A 1 203 ? 6.748 -0.227 -8.177 1.00 88.88 203 ARG A C 1
ATOM 1572 O O . ARG A 1 203 ? 6.113 -0.046 -7.146 1.00 88.88 203 ARG A O 1
ATOM 1579 N N . PHE A 1 204 ? 6.185 -0.272 -9.379 1.00 90.50 204 PHE A N 1
ATOM 1580 C CA . PHE A 1 204 ? 4.768 0.011 -9.589 1.00 90.50 204 PHE A CA 1
ATOM 1581 C C . PHE A 1 204 ? 3.850 -1.084 -9.017 1.00 90.50 204 PHE A C 1
ATOM 1583 O O . PHE A 1 204 ? 2.821 -0.751 -8.433 1.00 90.50 204 PHE A O 1
ATOM 1590 N N . SER A 1 205 ? 4.273 -2.356 -9.020 1.00 92.00 205 SER A N 1
ATOM 1591 C CA . SER A 1 205 ? 3.605 -3.429 -8.262 1.00 92.00 205 SER A CA 1
ATOM 1592 C C . SER A 1 205 ? 3.557 -3.135 -6.754 1.00 92.00 205 SER A C 1
ATOM 1594 O O . SER A 1 205 ? 2.508 -3.298 -6.128 1.00 92.00 205 SER A O 1
ATOM 1596 N N . ARG A 1 206 ? 4.643 -2.602 -6.165 1.00 89.62 206 ARG A N 1
ATOM 1597 C CA . ARG A 1 206 ? 4.646 -2.186 -4.751 1.00 89.62 206 ARG A CA 1
ATOM 1598 C C . ARG A 1 206 ? 3.678 -1.037 -4.482 1.00 89.62 206 ARG A C 1
ATOM 1600 O O . ARG A 1 206 ? 3.022 -1.052 -3.446 1.00 89.62 206 ARG A O 1
ATOM 1607 N N . TYR A 1 207 ? 3.542 -0.080 -5.401 1.00 87.44 207 TYR A N 1
ATOM 1608 C CA . TYR A 1 207 ? 2.566 1.001 -5.238 1.00 87.44 207 TYR A CA 1
ATOM 1609 C C . TYR A 1 207 ? 1.134 0.484 -5.371 1.00 87.44 207 TYR A C 1
ATOM 1611 O O . TYR A 1 207 ? 0.325 0.810 -4.516 1.00 87.44 207 TYR A O 1
ATOM 1619 N N . SER A 1 208 ? 0.829 -0.388 -6.341 1.00 91.81 208 SER A N 1
ATOM 1620 C CA . SER A 1 208 ? -0.477 -1.071 -6.403 1.00 91.81 208 SER A CA 1
ATOM 1621 C C . SER A 1 208 ? -0.774 -1.819 -5.095 1.00 91.81 208 SER A C 1
ATOM 1623 O O . SER A 1 208 ? -1.860 -1.669 -4.545 1.00 91.81 208 SER A O 1
ATOM 1625 N N . GLY A 1 209 ? 0.206 -2.537 -4.533 1.00 91.19 209 GLY A N 1
ATOM 1626 C CA . GLY A 1 209 ? 0.051 -3.231 -3.252 1.00 91.19 209 GLY A CA 1
ATOM 1627 C C . GLY A 1 209 ? -0.204 -2.300 -2.061 1.00 91.19 209 GLY A C 1
ATOM 1628 O O . GLY A 1 209 ? -1.078 -2.586 -1.250 1.00 91.19 209 GLY A O 1
ATOM 1629 N N . ASN A 1 210 ? 0.520 -1.182 -1.958 1.00 87.38 210 ASN A N 1
ATOM 1630 C CA . ASN A 1 210 ? 0.332 -0.207 -0.878 1.00 87.38 210 ASN A CA 1
ATOM 1631 C C . ASN A 1 210 ? -0.971 0.608 -1.044 1.00 87.38 210 ASN A C 1
ATOM 1633 O O . ASN A 1 210 ? -1.622 0.913 -0.048 1.00 87.38 210 ASN A O 1
ATOM 1637 N N . GLN A 1 211 ? -1.382 0.922 -2.280 1.00 89.81 211 GLN A N 1
ATOM 1638 C CA . GLN A 1 211 ? -2.641 1.624 -2.560 1.00 89.81 211 GLN A CA 1
ATOM 1639 C C . GLN A 1 211 ? -3.865 0.736 -2.308 1.00 89.81 211 GLN A C 1
ATOM 1641 O O . GLN A 1 211 ? -4.844 1.210 -1.737 1.00 89.81 211 GLN A O 1
ATOM 1646 N N . ALA A 1 212 ? -3.804 -0.552 -2.659 1.00 92.38 212 ALA A N 1
ATOM 1647 C CA . ALA A 1 212 ? -4.844 -1.517 -2.308 1.00 92.38 212 ALA A CA 1
ATOM 1648 C C . ALA A 1 212 ? -4.978 -1.674 -0.779 1.00 92.38 212 ALA A C 1
ATOM 1650 O O . ALA A 1 212 ? -6.089 -1.687 -0.257 1.00 92.38 212 ALA A O 1
ATOM 1651 N N . GLU A 1 213 ? -3.858 -1.694 -0.047 1.00 89.69 213 GLU A N 1
ATOM 1652 C CA . GLU A 1 213 ? -3.838 -1.687 1.425 1.00 89.69 213 GLU A CA 1
ATOM 1653 C C . GLU A 1 213 ? -4.497 -0.428 2.016 1.00 89.69 213 GLU A C 1
ATOM 1655 O O . GLU A 1 213 ? -5.270 -0.532 2.968 1.00 89.69 213 GLU A O 1
ATOM 1660 N N . PHE A 1 214 ? -4.270 0.756 1.439 1.00 87.94 214 PHE A N 1
ATOM 1661 C CA . PHE A 1 214 ? -4.936 1.964 1.929 1.00 87.94 214 PHE A CA 1
ATOM 1662 C C . PHE A 1 214 ? -6.425 2.020 1.560 1.00 87.94 214 PHE A C 1
ATOM 1664 O O . PHE A 1 214 ? -7.246 2.362 2.408 1.00 87.94 214 PHE A O 1
ATOM 1671 N N . GLN A 1 215 ? -6.806 1.608 0.346 1.00 91.81 215 GLN A N 1
ATOM 1672 C CA . GLN A 1 215 ? -8.220 1.452 -0.014 1.00 91.81 215 GLN A CA 1
ATOM 1673 C C . GLN A 1 215 ? -8.943 0.504 0.947 1.00 91.81 215 GLN A C 1
ATOM 1675 O O . GLN A 1 215 ? -10.069 0.795 1.337 1.00 91.81 215 GLN A O 1
ATOM 1680 N N . ALA A 1 216 ? -8.305 -0.592 1.369 1.00 90.44 216 ALA A N 1
ATOM 1681 C CA . ALA A 1 216 ? -8.889 -1.532 2.319 1.00 90.44 216 ALA A CA 1
ATOM 1682 C C . ALA A 1 216 ? -9.235 -0.870 3.664 1.00 90.44 216 ALA A C 1
ATOM 1684 O O . ALA A 1 216 ? -10.306 -1.122 4.208 1.00 90.44 216 ALA A O 1
ATOM 1685 N N . LEU A 1 217 ? -8.383 0.039 4.154 1.00 86.56 217 LEU A N 1
ATOM 1686 C CA . LEU A 1 217 ? -8.643 0.849 5.353 1.00 86.56 217 LEU A CA 1
ATOM 1687 C C . LEU A 1 217 ? -9.779 1.874 5.157 1.00 86.56 217 LEU A C 1
ATOM 1689 O O . LEU A 1 217 ? -10.492 2.179 6.114 1.00 86.56 217 LEU A O 1
ATOM 1693 N N . LEU A 1 218 ? -9.970 2.395 3.938 1.00 88.12 218 LEU A N 1
ATOM 1694 C CA . LEU A 1 218 ? -11.097 3.278 3.602 1.00 88.12 218 LEU A CA 1
ATOM 1695 C C . LEU A 1 218 ? -12.422 2.505 3.516 1.00 88.12 218 LEU A C 1
ATOM 1697 O O . LEU A 1 218 ? -13.416 2.954 4.074 1.00 88.12 218 LEU A O 1
ATOM 1701 N N . PHE A 1 219 ? -12.433 1.335 2.869 1.00 89.81 219 PHE A N 1
ATOM 1702 C CA . PHE A 1 219 ? -13.597 0.442 2.818 1.00 89.81 219 PHE A CA 1
ATOM 1703 C C . PHE A 1 219 ? -14.002 -0.045 4.222 1.00 89.81 219 PHE A C 1
ATOM 1705 O O . PHE A 1 219 ? -15.172 0.034 4.582 1.00 89.81 219 PHE A O 1
ATOM 1712 N N . ASP A 1 220 ? -13.032 -0.450 5.048 1.00 84.62 220 ASP A N 1
ATOM 1713 C CA . ASP A 1 220 ? -13.225 -0.828 6.457 1.00 84.62 220 ASP A CA 1
ATOM 1714 C C . ASP A 1 220 ? -13.835 0.313 7.293 1.00 84.62 220 ASP A C 1
ATOM 1716 O O . ASP A 1 220 ? -14.750 0.091 8.081 1.00 84.62 220 ASP A O 1
ATOM 1720 N N . ALA A 1 221 ? -13.393 1.559 7.077 1.00 82.50 221 ALA A N 1
ATOM 1721 C CA . ALA A 1 221 ? -13.972 2.742 7.723 1.00 82.50 221 ALA A CA 1
ATOM 1722 C C . ALA A 1 221 ? -15.369 3.139 7.209 1.00 82.50 221 ALA A C 1
ATOM 1724 O O . ALA A 1 221 ? -16.037 3.937 7.861 1.00 82.50 221 ALA A O 1
ATOM 1725 N N . LEU A 1 222 ? -15.788 2.605 6.059 1.00 85.06 222 LEU A N 1
ATOM 1726 C CA . LEU A 1 222 ? -17.119 2.771 5.469 1.00 85.06 222 LEU A CA 1
ATOM 1727 C C . LEU A 1 222 ? -18.061 1.590 5.786 1.00 85.06 222 LEU A C 1
ATOM 1729 O O . LEU A 1 222 ? -19.197 1.586 5.324 1.00 85.06 222 LEU A O 1
ATOM 1733 N N . GLY A 1 223 ? -17.598 0.570 6.521 1.00 81.31 223 GLY A N 1
ATOM 1734 C CA . GLY A 1 223 ? -18.359 -0.661 6.778 1.00 81.31 223 GLY A CA 1
ATOM 1735 C C . GLY A 1 223 ? -18.484 -1.608 5.573 1.00 81.31 223 GLY A C 1
ATOM 1736 O O . GLY A 1 223 ? -19.121 -2.654 5.677 1.00 81.31 223 GLY A O 1
ATOM 1737 N N . ASP A 1 224 ? -17.849 -1.293 4.439 1.00 88.75 224 ASP A N 1
ATOM 1738 C CA . ASP A 1 224 ? -17.798 -2.139 3.239 1.00 88.75 224 ASP A CA 1
ATOM 1739 C C . ASP A 1 224 ? -16.726 -3.229 3.418 1.00 88.75 224 ASP A C 1
ATOM 1741 O O . ASP A 1 224 ? -15.673 -3.241 2.775 1.00 88.75 224 ASP A O 1
ATOM 1745 N N . PHE A 1 225 ? -16.970 -4.138 4.365 1.00 86.56 225 PHE A N 1
ATOM 1746 C CA . PHE A 1 225 ? -16.017 -5.185 4.738 1.00 86.56 225 PHE A CA 1
ATOM 1747 C C . PHE A 1 225 ? -15.728 -6.175 3.595 1.00 86.56 225 PHE A C 1
ATOM 1749 O O . PHE A 1 225 ? -14.640 -6.743 3.522 1.00 86.56 225 PHE A O 1
ATOM 1756 N N . ASP A 1 226 ? -16.669 -6.340 2.667 1.00 89.56 226 ASP A N 1
ATOM 1757 C CA . ASP A 1 226 ? -16.533 -7.172 1.470 1.00 89.56 226 ASP A CA 1
ATOM 1758 C C . ASP A 1 226 ? -15.493 -6.583 0.494 1.00 89.56 226 ASP A C 1
ATOM 1760 O O . ASP A 1 226 ? -14.529 -7.247 0.091 1.00 89.56 226 ASP A O 1
ATOM 1764 N N . SER A 1 227 ? -15.594 -5.286 0.179 1.00 93.31 227 SER A N 1
ATOM 1765 C CA . SER A 1 227 ? -14.567 -4.610 -0.621 1.00 93.31 227 SER A CA 1
ATOM 1766 C C . SER A 1 227 ? -13.263 -4.389 0.149 1.00 93.31 227 SER A C 1
ATOM 1768 O O . SER A 1 227 ? -12.197 -4.399 -0.473 1.00 93.31 227 SER A O 1
ATOM 1770 N N . ALA A 1 228 ? -13.312 -4.265 1.481 1.00 89.62 228 ALA A N 1
ATOM 1771 C CA . ALA A 1 228 ? -12.120 -4.250 2.327 1.00 89.62 228 ALA A CA 1
ATOM 1772 C C . ALA A 1 228 ? -11.347 -5.576 2.234 1.00 89.62 228 ALA A C 1
ATOM 1774 O O . ALA A 1 228 ? -10.137 -5.538 2.004 1.00 89.62 228 ALA A O 1
ATOM 1775 N N . SER A 1 229 ? -12.027 -6.734 2.302 1.00 89.50 229 SER A N 1
ATOM 1776 C CA . SER A 1 229 ? -11.401 -8.048 2.071 1.00 89.50 229 SER A CA 1
ATOM 1777 C C . SER A 1 229 ? -10.725 -8.094 0.703 1.00 89.50 229 SER A C 1
ATOM 1779 O O . SER A 1 229 ? -9.516 -8.318 0.616 1.00 89.50 229 SER A O 1
ATOM 1781 N N . ARG A 1 230 ? -11.460 -7.772 -0.372 1.00 94.94 230 ARG A N 1
ATOM 1782 C CA . ARG A 1 230 ? -10.905 -7.753 -1.738 1.00 94.94 230 ARG A CA 1
ATOM 1783 C C . ARG A 1 230 ? -9.693 -6.832 -1.876 1.00 94.94 230 ARG A C 1
ATOM 1785 O O . ARG A 1 230 ? -8.755 -7.162 -2.598 1.00 94.94 230 ARG A O 1
ATOM 1792 N N . ALA A 1 231 ? -9.697 -5.671 -1.228 1.00 94.06 231 ALA A N 1
ATOM 1793 C CA . ALA A 1 231 ? -8.585 -4.726 -1.273 1.00 94.06 231 ALA A CA 1
ATOM 1794 C C . ALA A 1 231 ? -7.361 -5.236 -0.485 1.00 94.06 231 ALA A C 1
ATOM 1796 O O . ALA A 1 231 ? -6.244 -5.201 -1.008 1.00 94.06 231 ALA A O 1
ATOM 1797 N N . TRP A 1 232 ? -7.565 -5.831 0.696 1.00 93.19 232 TRP A N 1
ATOM 1798 C CA . TRP A 1 232 ? -6.512 -6.536 1.433 1.00 93.19 232 TRP A CA 1
ATOM 1799 C C . TRP A 1 232 ? -5.941 -7.722 0.642 1.00 93.19 232 TRP A C 1
ATOM 1801 O O . TRP A 1 232 ? -4.721 -7.875 0.563 1.00 93.19 232 TRP A O 1
ATOM 1811 N N . GLN A 1 233 ? -6.792 -8.511 -0.016 1.00 94.69 233 GLN A N 1
ATOM 1812 C CA . GLN A 1 233 ? -6.385 -9.638 -0.854 1.00 94.69 233 GLN A CA 1
ATOM 1813 C C . GLN A 1 233 ? -5.564 -9.170 -2.068 1.00 94.69 233 GLN A C 1
ATOM 1815 O O . GLN A 1 233 ? -4.498 -9.723 -2.333 1.00 94.69 233 GLN A O 1
ATOM 1820 N N . ARG A 1 234 ? -5.971 -8.093 -2.766 1.00 95.31 234 ARG A N 1
ATOM 1821 C CA . ARG A 1 234 ? -5.144 -7.483 -3.830 1.00 95.31 234 ARG A CA 1
ATOM 1822 C C . ARG A 1 234 ? -3.780 -7.049 -3.296 1.00 95.31 234 ARG A C 1
ATOM 1824 O O . ARG A 1 234 ? -2.761 -7.346 -3.921 1.00 95.31 234 ARG A O 1
ATOM 1831 N N . ALA A 1 235 ? -3.738 -6.396 -2.136 1.00 93.62 235 ALA A N 1
ATOM 1832 C CA . ALA A 1 235 ? -2.489 -5.990 -1.502 1.00 93.62 235 ALA A CA 1
ATOM 1833 C C . ALA A 1 235 ? -1.590 -7.193 -1.145 1.00 93.62 235 ALA A C 1
ATOM 1835 O O . ALA A 1 235 ? -0.362 -7.096 -1.255 1.00 93.62 235 ALA A O 1
ATOM 1836 N N . ALA A 1 236 ? -2.176 -8.318 -0.727 1.00 93.12 236 ALA A N 1
ATOM 1837 C CA . ALA A 1 236 ? -1.463 -9.556 -0.422 1.00 93.12 236 ALA A CA 1
ATOM 1838 C C . ALA A 1 236 ? -0.880 -10.204 -1.691 1.00 93.12 236 ALA A C 1
ATOM 1840 O O . ALA A 1 236 ? 0.333 -10.403 -1.762 1.00 93.12 236 ALA A O 1
ATOM 1841 N N . ASN A 1 237 ? -1.695 -10.375 -2.740 1.00 95.31 237 ASN A N 1
ATOM 1842 C CA . ASN A 1 237 ? -1.276 -10.902 -4.047 1.00 95.31 237 ASN A CA 1
ATOM 1843 C C . ASN A 1 237 ? -0.085 -10.108 -4.639 1.00 95.31 237 ASN A C 1
ATOM 1845 O O . ASN A 1 237 ? 0.824 -10.674 -5.247 1.00 95.31 237 ASN A O 1
ATOM 1849 N N . ARG A 1 238 ? -0.047 -8.776 -4.450 1.00 94.75 238 ARG A N 1
ATOM 1850 C CA . ARG A 1 238 ? 1.094 -7.933 -4.873 1.00 94.75 238 ARG A CA 1
ATOM 1851 C C . ARG A 1 238 ? 2.355 -8.193 -4.052 1.00 94.75 238 ARG A C 1
ATOM 1853 O O . ARG A 1 238 ? 3.451 -8.134 -4.601 1.00 94.75 238 ARG A O 1
ATOM 1860 N N . ALA A 1 239 ? 2.226 -8.484 -2.759 1.00 92.19 239 ALA A N 1
ATOM 1861 C CA . ALA A 1 239 ? 3.365 -8.868 -1.932 1.00 92.19 239 ALA A CA 1
ATOM 1862 C C . ALA A 1 239 ? 3.914 -10.249 -2.337 1.00 92.19 239 ALA A C 1
ATOM 1864 O O . ALA A 1 239 ? 5.129 -10.394 -2.441 1.00 92.19 239 ALA A O 1
ATOM 1865 N N . GLU A 1 240 ? 3.062 -11.221 -2.675 1.00 93.69 240 GLU A N 1
ATOM 1866 C CA . GLU A 1 240 ? 3.509 -12.515 -3.214 1.00 93.69 240 GLU A CA 1
ATOM 1867 C C . GLU A 1 240 ? 4.281 -12.356 -4.533 1.00 93.69 240 GLU A C 1
ATOM 1869 O O . GLU A 1 240 ? 5.416 -12.816 -4.642 1.00 93.69 240 GLU A O 1
ATOM 1874 N N . GLN A 1 241 ? 3.762 -11.576 -5.485 1.00 93.31 241 GLN A N 1
ATOM 1875 C CA . GLN A 1 241 ? 4.457 -11.280 -6.751 1.00 93.31 241 GLN A CA 1
ATOM 1876 C C . GLN A 1 241 ? 5.832 -10.609 -6.534 1.00 93.31 241 GLN A C 1
ATOM 1878 O O . GLN A 1 241 ? 6.783 -10.828 -7.289 1.00 93.31 241 GLN A O 1
ATOM 1883 N N . LEU A 1 242 ? 5.973 -9.794 -5.481 1.00 91.62 242 LEU A N 1
ATOM 1884 C CA . LEU A 1 242 ? 7.241 -9.160 -5.096 1.00 91.62 242 LEU A CA 1
ATOM 1885 C C . LEU A 1 242 ? 8.189 -10.106 -4.336 1.00 91.62 242 LEU A C 1
ATOM 1887 O O . LEU A 1 242 ? 9.411 -9.942 -4.431 1.00 91.62 242 LEU A O 1
ATOM 1891 N N . MET A 1 243 ? 7.646 -11.092 -3.617 1.00 90.94 243 MET A N 1
ATOM 1892 C CA . MET A 1 243 ? 8.378 -12.209 -3.016 1.00 90.94 243 MET A CA 1
ATOM 1893 C C . MET A 1 243 ? 8.964 -13.102 -4.119 1.00 90.94 243 MET A C 1
ATOM 1895 O O . MET A 1 243 ? 10.180 -13.273 -4.171 1.00 90.94 243 MET A O 1
ATOM 1899 N N . GLU A 1 244 ? 8.139 -13.606 -5.038 1.00 91.69 244 GLU A N 1
ATOM 1900 C CA . GLU A 1 244 ? 8.546 -14.469 -6.159 1.00 91.69 244 GLU A CA 1
ATOM 1901 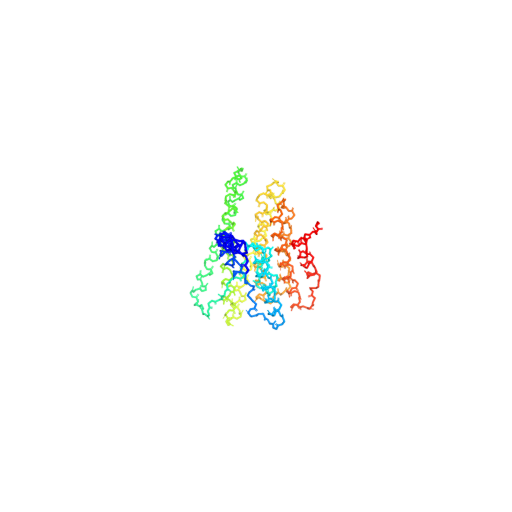C C . GLU A 1 244 ? 9.602 -13.802 -7.048 1.00 91.69 244 GLU A C 1
ATOM 1903 O O . GLU A 1 244 ? 10.650 -14.380 -7.346 1.00 91.69 244 GLU A O 1
ATOM 1908 N N . ALA A 1 245 ? 9.399 -12.527 -7.391 1.00 90.00 245 ALA A N 1
ATOM 1909 C CA . ALA A 1 245 ? 10.351 -11.749 -8.175 1.00 90.00 245 ALA A CA 1
ATOM 1910 C C . ALA A 1 245 ? 11.616 -11.322 -7.385 1.00 90.00 245 ALA A C 1
ATOM 1912 O O . ALA A 1 245 ? 12.367 -10.448 -7.842 1.00 90.00 245 ALA A O 1
ATOM 1913 N N . SER A 1 246 ? 11.894 -11.904 -6.210 1.00 86.69 246 SER A N 1
ATOM 1914 C CA . SER A 1 246 ? 13.048 -11.594 -5.358 1.00 86.69 246 SER A CA 1
ATOM 1915 C C . SER A 1 246 ? 13.952 -12.803 -5.081 1.00 86.69 246 SER A C 1
ATOM 1917 O O . SER A 1 246 ? 13.719 -13.600 -4.177 1.00 86.69 246 SER A O 1
ATOM 1919 N N . LYS A 1 247 ? 15.119 -12.830 -5.739 1.00 87.38 247 LYS A N 1
ATOM 1920 C CA . LYS A 1 247 ? 16.210 -13.789 -5.461 1.00 87.38 247 LYS A CA 1
ATOM 1921 C C . LYS A 1 247 ? 16.995 -13.512 -4.159 1.00 87.38 247 LYS A C 1
ATOM 1923 O O . LYS A 1 247 ? 18.075 -14.062 -3.975 1.00 87.38 247 LYS A O 1
ATOM 1928 N N . LYS A 1 248 ? 16.535 -12.606 -3.281 1.00 83.00 248 LYS A N 1
ATOM 1929 C CA . LYS A 1 248 ? 17.242 -12.223 -2.039 1.00 83.00 248 LYS A CA 1
ATOM 1930 C C . LYS A 1 248 ? 16.447 -12.665 -0.800 1.00 83.00 248 LYS A C 1
ATOM 1932 O O . LYS A 1 248 ? 15.409 -12.049 -0.547 1.00 83.00 248 LYS A O 1
ATOM 1937 N N . PRO A 1 249 ? 16.943 -13.615 0.024 1.00 80.38 249 PRO A N 1
ATOM 1938 C CA . PRO A 1 249 ? 16.198 -14.174 1.160 1.00 80.38 249 PRO A CA 1
ATOM 1939 C C . PRO A 1 249 ? 15.609 -13.138 2.128 1.00 80.38 249 PRO A C 1
ATOM 1941 O O . PRO A 1 249 ? 14.447 -13.246 2.499 1.00 80.38 249 PRO A O 1
ATOM 1944 N N . ARG A 1 250 ? 16.351 -12.072 2.474 1.00 75.12 250 ARG A N 1
ATOM 1945 C CA . ARG A 1 250 ? 15.842 -10.987 3.342 1.00 75.12 250 ARG A CA 1
ATOM 1946 C C . ARG A 1 250 ? 14.638 -10.245 2.743 1.00 75.12 250 ARG A C 1
ATOM 1948 O O . ARG A 1 250 ? 13.716 -9.897 3.470 1.00 75.12 250 ARG A O 1
ATOM 1955 N N . ILE A 1 251 ? 14.650 -9.989 1.433 1.00 76.88 251 ILE A N 1
ATOM 1956 C CA . ILE A 1 251 ? 13.564 -9.280 0.733 1.00 76.88 251 ILE A CA 1
ATOM 1957 C C . ILE A 1 251 ? 12.363 -10.216 0.533 1.00 76.88 251 ILE A C 1
ATOM 1959 O O . ILE A 1 251 ? 11.221 -9.799 0.674 1.00 76.88 251 ILE A O 1
ATOM 1963 N N . TRP A 1 252 ? 12.631 -11.493 0.262 1.00 83.75 252 TRP A N 1
ATOM 1964 C CA . TRP A 1 252 ? 11.625 -12.546 0.144 1.00 83.75 252 TRP A CA 1
ATOM 1965 C C . TRP A 1 252 ? 10.886 -12.779 1.475 1.00 83.75 252 TRP A C 1
ATOM 1967 O O . TRP A 1 252 ? 9.662 -12.703 1.499 1.00 83.75 252 TRP A O 1
ATOM 1977 N N . LYS A 1 253 ? 11.607 -12.914 2.604 1.00 74.19 253 LYS A N 1
ATOM 1978 C CA . LYS A 1 253 ? 11.007 -12.976 3.954 1.00 74.19 253 LYS A CA 1
ATOM 1979 C C . LYS A 1 253 ? 10.177 -11.730 4.283 1.00 74.19 253 LYS A C 1
ATOM 1981 O O . LYS A 1 253 ? 9.085 -11.856 4.825 1.00 74.19 253 LYS A O 1
ATOM 1986 N N . PHE A 1 254 ? 10.672 -10.539 3.932 1.00 78.31 254 PHE A N 1
ATOM 1987 C CA . PHE A 1 254 ? 9.943 -9.281 4.125 1.00 78.31 254 PHE A CA 1
ATOM 1988 C C . PHE A 1 254 ? 8.599 -9.278 3.380 1.00 78.31 254 PHE A C 1
ATOM 1990 O O . PHE A 1 254 ? 7.563 -9.048 4.000 1.00 78.31 254 PHE A O 1
ATOM 1997 N N . TYR A 1 255 ? 8.591 -9.582 2.078 1.00 83.62 255 TYR A N 1
ATOM 1998 C CA . TYR A 1 255 ? 7.350 -9.590 1.301 1.00 83.62 255 TYR A CA 1
ATOM 1999 C C . TYR A 1 255 ? 6.408 -10.737 1.682 1.00 83.62 255 TYR A C 1
ATOM 2001 O O . TYR A 1 255 ? 5.200 -10.523 1.711 1.00 83.62 255 TYR A O 1
ATOM 2009 N N . ARG A 1 256 ? 6.924 -11.907 2.083 1.00 81.75 256 ARG A N 1
ATOM 2010 C CA . ARG A 1 256 ? 6.095 -12.985 2.645 1.00 81.75 256 ARG A CA 1
ATOM 2011 C C . ARG A 1 256 ? 5.343 -12.541 3.901 1.00 81.75 256 ARG A C 1
ATOM 2013 O O . ARG A 1 256 ? 4.141 -12.759 3.994 1.00 81.75 256 ARG A O 1
ATOM 2020 N N . ALA A 1 257 ? 6.024 -11.869 4.831 1.00 76.25 257 ALA A N 1
ATOM 2021 C CA . ALA A 1 257 ? 5.389 -11.337 6.035 1.00 76.25 257 ALA A CA 1
ATOM 2022 C C . ALA A 1 257 ? 4.350 -10.240 5.716 1.00 76.25 257 ALA A C 1
ATOM 2024 O O . ALA A 1 257 ? 3.338 -10.136 6.410 1.00 76.25 257 ALA A O 1
ATOM 2025 N N . GLN A 1 258 ? 4.551 -9.452 4.648 1.00 81.94 258 GLN A N 1
ATOM 2026 C CA . GLN A 1 258 ? 3.519 -8.533 4.148 1.00 81.94 258 GLN A CA 1
ATOM 2027 C C . GLN A 1 258 ? 2.310 -9.279 3.567 1.00 81.94 258 GLN A C 1
ATOM 2029 O O . GLN A 1 258 ? 1.185 -8.910 3.888 1.00 81.94 258 GLN A O 1
ATOM 2034 N N . ALA A 1 259 ? 2.517 -10.321 2.755 1.00 86.00 259 ALA A N 1
ATOM 2035 C CA . ALA A 1 259 ? 1.432 -11.134 2.204 1.00 86.00 259 ALA A CA 1
ATOM 2036 C C . ALA A 1 259 ? 0.602 -11.785 3.323 1.00 86.00 259 ALA A C 1
ATOM 2038 O O . ALA A 1 259 ? -0.605 -11.572 3.385 1.00 86.00 259 ALA A O 1
ATOM 2039 N N . ALA A 1 260 ? 1.261 -12.461 4.272 1.00 78.75 260 ALA A N 1
ATOM 2040 C CA . ALA A 1 260 ? 0.622 -13.085 5.431 1.00 78.75 260 ALA A CA 1
ATOM 2041 C C . ALA A 1 260 ? -0.208 -12.083 6.260 1.00 78.75 260 ALA A C 1
ATOM 2043 O O . ALA A 1 260 ? -1.385 -12.311 6.528 1.00 78.75 260 ALA A O 1
ATOM 2044 N N . SER A 1 261 ? 0.375 -10.926 6.602 1.00 79.56 261 SER A N 1
ATOM 2045 C CA . SER A 1 261 ? -0.323 -9.841 7.311 1.00 79.56 261 SER A CA 1
ATOM 2046 C C . SER A 1 261 ? -1.552 -9.335 6.545 1.00 79.56 261 SER A C 1
ATOM 2048 O O . SER A 1 261 ? -2.604 -9.120 7.142 1.00 79.56 261 SER A O 1
ATOM 2050 N N . ARG A 1 262 ? -1.453 -9.174 5.222 1.00 87.62 262 ARG A N 1
ATOM 2051 C CA . ARG A 1 262 ? -2.552 -8.666 4.390 1.00 87.62 262 ARG A CA 1
ATOM 2052 C C . ARG A 1 262 ? -3.669 -9.705 4.205 1.00 87.62 262 ARG A C 1
ATOM 2054 O O . ARG A 1 262 ? -4.831 -9.330 4.317 1.00 87.62 262 ARG A O 1
ATOM 2061 N N . TYR A 1 263 ? -3.363 -10.997 4.047 1.00 84.50 263 TYR A N 1
ATOM 2062 C CA . TYR A 1 263 ? -4.392 -12.052 4.055 1.00 84.50 263 TYR A CA 1
ATOM 2063 C C . TYR A 1 263 ? -5.093 -12.185 5.415 1.00 84.50 263 TYR A C 1
ATOM 2065 O O . TYR A 1 263 ? -6.313 -12.324 5.448 1.00 84.50 263 TYR A O 1
ATOM 2073 N N . ALA A 1 264 ? -4.372 -12.049 6.536 1.00 78.62 264 ALA A N 1
ATOM 2074 C CA . ALA A 1 264 ? -4.984 -12.056 7.868 1.00 78.62 264 ALA A CA 1
ATOM 2075 C C . ALA A 1 264 ? -5.979 -10.894 8.055 1.00 78.62 264 ALA A C 1
ATOM 2077 O O . ALA A 1 264 ? -7.057 -11.078 8.627 1.00 78.62 264 ALA A O 1
ATOM 2078 N N . LYS A 1 265 ? -5.661 -9.705 7.524 1.00 82.06 265 LYS A N 1
ATOM 2079 C CA . LYS A 1 265 ? -6.596 -8.570 7.507 1.00 82.06 265 LYS A CA 1
ATOM 2080 C C . LYS A 1 265 ? -7.789 -8.813 6.580 1.00 82.06 265 LYS A C 1
ATOM 2082 O O . LYS A 1 265 ? -8.910 -8.547 6.999 1.00 82.06 265 LYS A O 1
ATOM 2087 N N . ALA A 1 266 ? -7.582 -9.399 5.397 1.00 84.56 266 ALA A N 1
ATOM 2088 C CA . ALA A 1 266 ? -8.677 -9.783 4.501 1.00 84.56 266 ALA A CA 1
ATOM 2089 C C . ALA A 1 266 ? -9.654 -10.760 5.182 1.00 84.56 266 ALA A C 1
ATOM 2091 O O . ALA A 1 266 ? -10.848 -10.486 5.276 1.00 84.56 266 ALA A O 1
ATOM 2092 N N . ALA A 1 267 ? -9.121 -11.835 5.775 1.00 74.56 267 ALA A N 1
ATOM 2093 C CA . ALA A 1 267 ? -9.874 -12.807 6.567 1.00 74.56 267 ALA A CA 1
ATOM 2094 C C . ALA A 1 267 ? -10.633 -12.166 7.741 1.00 74.56 267 ALA A C 1
ATOM 2096 O O . ALA A 1 267 ? -11.727 -12.601 8.089 1.00 74.56 267 ALA A O 1
ATOM 2097 N N . THR A 1 268 ? -10.062 -11.128 8.359 1.00 75.88 268 THR A N 1
ATOM 2098 C CA . THR A 1 268 ? -10.711 -10.376 9.441 1.00 75.88 268 THR A CA 1
ATOM 2099 C C . THR A 1 268 ? -11.901 -9.569 8.919 1.00 75.88 268 THR A C 1
ATOM 2101 O O . THR A 1 268 ? -12.957 -9.585 9.546 1.00 75.88 268 THR A O 1
ATOM 2104 N N . SER A 1 269 ? -11.774 -8.926 7.754 1.00 77.25 269 SER A N 1
ATOM 2105 C CA . SER A 1 269 ? -12.891 -8.231 7.104 1.00 77.25 269 SER A CA 1
ATOM 2106 C C . SER A 1 269 ? -14.022 -9.194 6.704 1.00 77.25 269 SER A C 1
ATOM 2108 O O . SER A 1 269 ? -15.184 -8.897 6.961 1.00 77.25 269 SER A O 1
ATOM 2110 N N . GLU A 1 270 ? -13.718 -10.383 6.173 1.00 75.25 270 GLU A N 1
ATOM 2111 C CA . GLU A 1 270 ? -14.750 -11.394 5.854 1.00 75.25 270 GLU A CA 1
ATOM 2112 C C . GLU A 1 270 ? -15.525 -11.854 7.094 1.00 75.25 270 GLU A C 1
ATOM 2114 O O . GLU A 1 270 ? -16.756 -11.941 7.063 1.00 75.25 270 GLU A O 1
ATOM 2119 N N . ARG A 1 271 ? -14.831 -12.057 8.223 1.00 71.56 271 ARG A N 1
ATOM 2120 C CA . ARG A 1 271 ? -15.471 -12.426 9.496 1.00 71.56 271 ARG A CA 1
ATOM 2121 C C . ARG A 1 271 ? -16.456 -11.361 9.969 1.00 71.56 271 ARG A C 1
ATOM 2123 O O . ARG A 1 271 ? -17.533 -11.727 10.434 1.00 71.56 271 ARG A O 1
ATOM 2130 N N . SER A 1 272 ? -16.128 -10.078 9.802 1.00 70.69 272 SER A N 1
ATOM 2131 C CA . SER A 1 272 ? -17.033 -8.958 10.104 1.00 70.69 272 SER A CA 1
ATOM 2132 C C . SER A 1 272 ? -18.268 -8.904 9.198 1.00 70.69 272 SER A C 1
ATOM 2134 O O . SER A 1 272 ? -19.293 -8.372 9.614 1.00 70.69 272 SER A O 1
ATOM 2136 N N . LEU A 1 273 ? -18.190 -9.444 7.976 1.00 70.25 273 LEU A N 1
ATOM 2137 C CA . LEU A 1 273 ? -19.304 -9.459 7.024 1.00 70.25 273 LEU A CA 1
ATOM 2138 C C . LEU A 1 273 ? -20.298 -10.598 7.302 1.00 70.25 273 LEU A C 1
ATOM 2140 O O . LEU A 1 273 ? -21.507 -10.382 7.290 1.00 70.25 273 LEU A O 1
ATOM 2144 N N . ASN A 1 274 ? -19.799 -11.827 7.476 1.00 74.25 274 ASN A N 1
ATOM 2145 C CA . ASN A 1 274 ? -20.639 -13.033 7.474 1.00 74.25 274 ASN A CA 1
ATOM 2146 C C . ASN A 1 274 ? -20.110 -14.198 8.339 1.00 74.25 274 ASN A C 1
ATOM 2148 O O . ASN A 1 274 ? -20.604 -15.319 8.221 1.00 74.25 274 ASN A O 1
ATOM 2152 N N . GLY A 1 275 ? -19.090 -13.974 9.174 1.00 63.50 275 GLY A N 1
ATOM 2153 C CA . GLY A 1 275 ? -18.466 -15.011 10.006 1.00 63.50 275 GLY A CA 1
ATOM 2154 C C . GLY A 1 275 ? -17.598 -16.038 9.258 1.00 63.50 275 GLY A C 1
ATOM 2155 O O . GLY A 1 275 ? -16.950 -16.860 9.909 1.00 63.50 275 GLY A O 1
ATOM 2156 N N . SER A 1 276 ? -17.539 -15.998 7.921 1.00 63.41 276 SER A N 1
ATOM 2157 C CA . SER A 1 276 ? -16.590 -16.788 7.121 1.00 63.41 276 SER A CA 1
ATOM 2158 C C . SER A 1 276 ? -15.220 -16.086 7.041 1.00 63.41 276 SER A C 1
ATOM 2160 O O . SER A 1 276 ? -14.968 -15.153 7.792 1.00 63.41 276 SER A O 1
ATOM 2162 N N . GLY A 1 277 ? -14.283 -16.564 6.215 1.00 63.50 277 GLY A N 1
ATOM 2163 C CA . GLY A 1 277 ? -12.874 -16.124 6.260 1.00 63.50 277 GLY A CA 1
ATOM 2164 C C . GLY A 1 277 ? -11.935 -17.115 6.957 1.00 63.50 277 GLY A C 1
ATOM 2165 O O . GLY A 1 277 ? -10.980 -16.734 7.640 1.00 63.50 277 GLY A O 1
ATOM 2166 N N . GLN A 1 278 ? -12.213 -18.416 6.816 1.00 74.06 278 GLN A N 1
ATOM 2167 C CA . GLN A 1 278 ? -11.276 -19.486 7.182 1.00 74.06 278 GLN A CA 1
ATOM 2168 C C . GLN A 1 278 ? -10.193 -19.681 6.106 1.00 74.06 278 GLN A C 1
ATOM 2170 O O . GLN A 1 278 ? -9.027 -19.829 6.450 1.00 74.06 278 GLN A O 1
ATOM 2175 N N . GLY A 1 279 ? -10.545 -19.597 4.815 1.00 76.56 279 GLY A N 1
ATOM 2176 C CA . GLY A 1 279 ? -9.599 -19.796 3.706 1.00 76.56 279 GLY A CA 1
ATOM 2177 C C . GLY A 1 279 ? -8.470 -18.761 3.665 1.00 76.56 279 GLY A C 1
ATOM 2178 O O . GLY A 1 279 ? -7.299 -19.129 3.626 1.00 76.56 279 GLY A O 1
ATOM 2179 N N . LEU A 1 280 ? -8.800 -17.466 3.756 1.00 73.38 280 LEU A N 1
ATOM 2180 C CA . LEU A 1 280 ? -7.787 -16.402 3.794 1.00 73.38 280 LEU A CA 1
ATOM 2181 C C . LEU A 1 280 ? -6.959 -16.415 5.092 1.00 73.38 280 LEU A C 1
ATOM 2183 O O . LEU A 1 280 ? -5.801 -16.007 5.081 1.00 73.38 280 LEU A O 1
ATOM 2187 N N . ALA A 1 281 ? -7.515 -16.924 6.197 1.00 68.00 281 ALA A N 1
ATOM 2188 C CA . ALA A 1 281 ? -6.753 -17.126 7.428 1.00 68.00 281 ALA A CA 1
ATOM 2189 C C . ALA A 1 281 ? -5.745 -18.274 7.281 1.00 68.00 281 ALA A C 1
ATOM 2191 O O . ALA A 1 281 ? -4.577 -18.075 7.590 1.00 68.00 281 ALA A O 1
ATOM 2192 N N . GLN A 1 282 ? -6.152 -19.413 6.710 1.00 72.31 282 GLN A N 1
ATOM 2193 C CA . GLN A 1 282 ? -5.236 -20.515 6.405 1.00 72.31 282 GLN A CA 1
ATOM 2194 C C . GLN A 1 282 ? -4.093 -20.051 5.489 1.00 72.31 282 GLN A C 1
ATOM 2196 O O . GLN A 1 282 ? -2.933 -20.297 5.799 1.00 72.31 282 GLN A O 1
ATOM 2201 N N . GLN A 1 283 ? -4.392 -19.293 4.425 1.00 75.75 283 GLN A N 1
ATOM 2202 C CA . GLN A 1 283 ? -3.355 -18.745 3.541 1.00 75.75 283 GLN A CA 1
ATOM 2203 C C . GLN A 1 283 ? -2.394 -17.796 4.286 1.00 75.75 283 GLN A C 1
ATOM 2205 O O . GLN A 1 283 ? -1.186 -17.811 4.037 1.00 75.75 283 GLN A O 1
ATOM 2210 N N . ALA A 1 284 ? -2.898 -16.993 5.229 1.00 69.38 284 ALA A N 1
ATOM 2211 C CA . ALA A 1 284 ? -2.059 -16.163 6.090 1.00 69.38 284 ALA A CA 1
ATOM 2212 C C . ALA A 1 284 ? -1.154 -17.000 7.009 1.00 69.38 284 ALA A C 1
ATOM 2214 O O . ALA A 1 284 ? 0.035 -16.695 7.134 1.00 69.38 284 ALA A O 1
ATOM 2215 N N . ASP A 1 285 ? -1.697 -18.052 7.622 1.00 69.31 285 ASP A N 1
ATOM 2216 C CA . ASP A 1 285 ? -0.986 -18.936 8.546 1.00 69.31 285 ASP A CA 1
ATOM 2217 C C . ASP A 1 285 ? 0.071 -19.795 7.830 1.00 69.31 285 ASP A C 1
ATOM 2219 O O . ASP A 1 285 ? 1.194 -19.909 8.326 1.00 69.31 285 ASP A O 1
ATOM 2223 N N . ASP A 1 286 ? -0.212 -20.292 6.622 1.00 71.94 286 ASP A N 1
ATOM 2224 C CA . ASP A 1 286 ? 0.740 -21.021 5.772 1.00 71.94 286 ASP A CA 1
ATOM 2225 C C . ASP A 1 286 ? 1.957 -20.142 5.422 1.00 71.94 286 ASP A C 1
ATOM 2227 O O . ASP A 1 286 ? 3.119 -20.526 5.610 1.00 71.94 286 ASP A O 1
ATOM 2231 N N . LEU A 1 287 ? 1.709 -18.904 4.978 1.00 69.56 287 LEU A N 1
ATOM 2232 C CA . LEU A 1 287 ? 2.762 -17.922 4.705 1.00 69.56 287 LEU A CA 1
ATOM 2233 C C . LEU A 1 287 ? 3.513 -17.520 5.984 1.00 69.56 287 LEU A C 1
ATOM 2235 O O . LEU A 1 287 ? 4.728 -17.287 5.943 1.00 69.56 287 LEU A O 1
ATOM 2239 N N . TRP A 1 288 ? 2.838 -17.458 7.134 1.00 69.94 288 TRP A N 1
ATOM 2240 C CA . TRP A 1 288 ? 3.478 -17.175 8.417 1.00 69.94 288 TRP A CA 1
ATOM 2241 C C . TRP A 1 288 ? 4.361 -18.320 8.907 1.00 69.94 288 TRP A C 1
ATOM 2243 O O . TRP A 1 288 ? 5.462 -18.042 9.395 1.00 69.94 288 TRP A O 1
ATOM 2253 N N . ALA A 1 289 ? 3.923 -19.573 8.784 1.00 64.88 289 ALA A N 1
ATOM 2254 C CA . ALA A 1 289 ? 4.684 -20.759 9.168 1.00 64.88 289 ALA A CA 1
ATOM 2255 C C . ALA A 1 289 ? 6.015 -20.806 8.407 1.00 64.88 289 ALA A C 1
ATOM 2257 O O . ALA A 1 289 ? 7.086 -20.882 9.010 1.00 64.88 289 ALA A O 1
ATOM 2258 N N . LEU A 1 290 ? 5.958 -20.606 7.088 1.00 66.25 290 LEU A N 1
ATOM 2259 C CA . LEU A 1 290 ? 7.132 -20.574 6.218 1.00 66.25 290 LEU A CA 1
ATOM 2260 C C . LEU A 1 290 ? 7.994 -19.293 6.373 1.00 66.25 290 LEU A C 1
ATOM 2262 O O . LEU A 1 290 ? 9.042 -19.177 5.732 1.00 66.25 290 LEU A O 1
ATOM 2266 N N . SER A 1 291 ? 7.573 -18.293 7.158 1.00 54.88 291 SER A N 1
ATOM 2267 C CA . SER A 1 291 ? 8.344 -17.051 7.388 1.00 54.88 291 SER A CA 1
ATOM 2268 C C . SER A 1 291 ? 9.360 -17.153 8.529 1.00 54.88 291 SER A C 1
ATOM 2270 O O . SER A 1 291 ? 10.360 -16.419 8.531 1.00 54.88 291 SER A O 1
ATOM 2272 N N . LEU A 1 292 ? 9.119 -18.054 9.488 1.00 51.88 292 LEU A N 1
ATOM 2273 C CA . LEU A 1 292 ? 9.991 -18.263 10.644 1.00 51.88 292 LEU A CA 1
ATOM 2274 C C . LEU A 1 292 ?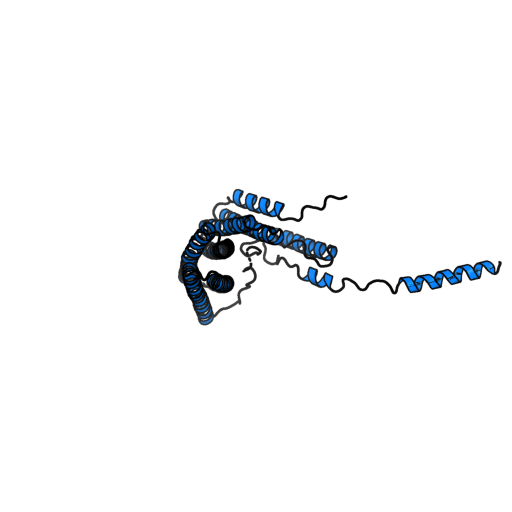 11.425 -18.629 10.209 1.00 51.88 292 LEU A C 1
ATOM 2276 O O . LEU A 1 292 ? 11.663 -19.067 9.075 1.00 51.88 292 LEU A O 1
ATOM 2280 N N . PRO A 1 293 ? 12.447 -18.409 11.052 1.00 51.56 293 PRO A N 1
ATOM 2281 C CA . PRO A 1 293 ? 13.672 -19.183 10.916 1.00 51.56 293 PRO A CA 1
ATOM 2282 C C . PRO A 1 293 ? 13.314 -20.668 11.066 1.00 51.56 293 PRO A C 1
ATOM 2284 O O . PRO A 1 293 ? 12.664 -21.046 12.038 1.00 51.56 293 PRO A O 1
ATOM 2287 N N . THR A 1 294 ? 13.730 -21.505 10.112 1.00 49.81 294 THR A N 1
ATOM 2288 C CA . THR A 1 294 ? 13.773 -22.954 10.340 1.00 49.81 294 THR A CA 1
ATOM 2289 C C . THR A 1 294 ? 14.569 -23.173 11.628 1.00 49.81 294 THR A C 1
ATOM 2291 O O . THR A 1 294 ? 15.655 -22.589 11.729 1.00 49.81 294 THR A O 1
ATOM 2294 N N . PRO A 1 295 ? 14.066 -23.933 12.620 1.00 45.25 295 PRO A N 1
ATOM 2295 C CA . PRO A 1 295 ? 14.868 -24.244 13.794 1.00 45.25 295 PRO A CA 1
ATOM 2296 C C . PRO A 1 295 ? 16.167 -24.894 13.319 1.00 45.25 295 PRO A C 1
ATOM 2298 O O . PRO A 1 295 ? 16.138 -25.748 12.430 1.00 45.25 295 PRO A O 1
ATOM 2301 N N . ALA A 1 296 ? 17.299 -24.444 13.860 1.00 42.00 296 ALA A N 1
ATOM 2302 C CA . ALA A 1 296 ? 18.582 -25.043 13.530 1.00 42.00 296 ALA A CA 1
ATOM 2303 C C . ALA A 1 296 ? 18.512 -26.532 13.885 1.00 42.00 296 ALA A C 1
ATOM 2305 O O . ALA A 1 296 ? 18.202 -26.882 15.025 1.00 42.00 296 ALA A O 1
ATOM 2306 N N . THR A 1 297 ? 18.755 -27.399 12.904 1.00 41.31 297 THR A N 1
ATOM 2307 C CA . THR A 1 297 ? 18.974 -28.820 13.166 1.00 41.31 297 THR A CA 1
ATOM 2308 C C . THR A 1 297 ? 20.183 -28.926 14.093 1.00 41.31 297 THR A C 1
ATOM 2310 O O . THR A 1 297 ? 21.235 -28.413 13.708 1.00 41.31 297 THR A O 1
ATOM 2313 N N . PRO A 1 298 ? 20.054 -29.516 15.294 1.00 51.69 298 PRO A N 1
ATOM 2314 C CA . PRO A 1 298 ? 21.209 -29.729 16.152 1.00 51.69 298 PRO A CA 1
ATOM 2315 C C . PRO A 1 298 ? 22.178 -30.687 15.450 1.00 51.69 298 PRO A C 1
ATOM 2317 O O . PRO A 1 298 ? 21.756 -31.741 14.966 1.00 51.69 298 PRO A O 1
ATOM 2320 N N . GLU A 1 299 ? 23.443 -30.275 15.376 1.00 48.72 299 GLU A N 1
ATOM 2321 C CA . GLU A 1 299 ? 24.590 -31.090 14.947 1.00 48.72 299 GLU A CA 1
ATOM 2322 C C . GLU A 1 299 ? 25.174 -31.868 16.139 1.00 48.72 299 GLU A C 1
ATOM 2324 O O . GLU A 1 299 ? 25.177 -31.303 17.260 1.00 48.72 299 GLU A O 1
#